Protein AF-A0A443S014-F1 (afdb_monomer_lite)

Secondary structure (DSSP, 8-state):
---TT----EEEEE---B-----------TTGGGG-----------S-SHHHHHHHHHHH-TT-----EEEEEPPPPSS-----TTTT-SS--HHHHHHHIIIIISS---TTT-HHHHHHHHHHHHHHHHHTT-EEEEEEEEEEEE-TTT--EEEEEEEEEEEEE--TTTTSTT-EEEEEEEE----SS---IIIIIIHHHHHHHHHHHHGGGTTT-SSEEEEEEES-GGGTSHHHHHHIIIIIIIIIIITT--EEEEEEEEES----B-STT-B---TTHHHH-HHHHHHHHHTTT-B-EEEEE--GGGHHHHHHHHHHHHHS---TTSEEEEE--S--TTGGG--GGG--TTTTTSTHHHHHH---------

Structure (mmCIF, N/CA/C/O backbone):
data_AF-A0A443S014-F1
#
_entry.id   AF-A0A443S014-F1
#
loop_
_atom_site.group_PDB
_atom_site.id
_atom_site.type_symbol
_atom_site.label_atom_id
_atom_site.label_alt_id
_atom_site.label_comp_id
_atom_site.label_asym_id
_atom_site.label_entity_id
_atom_site.label_seq_id
_atom_site.pdbx_PDB_ins_code
_atom_site.Cartn_x
_atom_site.Cartn_y
_atom_site.Cartn_z
_atom_site.occupancy
_atom_site.B_iso_or_equiv
_atom_site.auth_seq_id
_atom_site.auth_comp_id
_atom_site.auth_asym_id
_atom_site.auth_atom_id
_atom_site.pdbx_PDB_model_num
ATOM 1 N N . MET A 1 1 ? -8.196 -25.873 22.005 1.00 27.53 1 MET A N 1
ATOM 2 C CA . MET A 1 1 ? -8.990 -24.959 21.156 1.00 27.53 1 MET A CA 1
ATOM 3 C C . MET A 1 1 ? -8.560 -23.535 21.459 1.00 27.53 1 MET A C 1
ATOM 5 O O . MET A 1 1 ? -9.170 -22.908 22.307 1.00 27.53 1 MET A O 1
ATOM 9 N N . ASN A 1 2 ? -7.469 -23.072 20.854 1.00 25.28 2 ASN A N 1
ATOM 10 C CA . ASN A 1 2 ? -7.143 -21.650 20.703 1.00 25.28 2 ASN A CA 1
ATOM 11 C C . ASN A 1 2 ? -6.066 -21.538 19.611 1.00 25.28 2 ASN A C 1
ATOM 13 O O . ASN A 1 2 ? -4.965 -21.059 19.845 1.00 25.28 2 ASN A O 1
ATOM 17 N N . ASP A 1 3 ? -6.412 -22.007 18.409 1.00 24.69 3 ASP A N 1
ATOM 18 C CA . ASP A 1 3 ? -5.637 -21.842 17.169 1.00 24.69 3 ASP A CA 1
ATOM 19 C C . ASP A 1 3 ? -5.831 -20.428 16.591 1.00 24.69 3 ASP A C 1
ATOM 21 O O . ASP A 1 3 ? -6.097 -20.236 15.406 1.00 24.69 3 ASP A O 1
ATOM 25 N N . PHE A 1 4 ? -5.774 -19.406 17.445 1.00 31.45 4 PHE A N 1
ATOM 26 C CA . PHE A 1 4 ? -5.986 -18.025 17.035 1.00 31.45 4 PHE A CA 1
ATOM 27 C C . PHE A 1 4 ? -4.637 -17.349 16.861 1.00 31.45 4 PHE A C 1
ATOM 29 O O . PHE A 1 4 ? -4.119 -16.839 17.843 1.00 31.45 4 PHE A O 1
ATOM 36 N N . LEU A 1 5 ? -4.099 -17.375 15.631 1.00 32.25 5 LEU A N 1
ATOM 37 C CA . LEU A 1 5 ? -3.298 -16.305 14.986 1.00 32.25 5 LEU A CA 1
ATOM 38 C C . LEU A 1 5 ? -2.685 -16.724 13.626 1.00 32.25 5 LEU A C 1
ATOM 40 O O . LEU A 1 5 ? -1.679 -16.177 13.188 1.00 32.25 5 LEU A O 1
ATOM 44 N N . SER A 1 6 ? -3.333 -17.638 12.898 1.00 29.92 6 SER A N 1
ATOM 45 C CA . SER A 1 6 ? -3.170 -17.769 11.444 1.00 29.92 6 SER A CA 1
ATOM 46 C C . SER A 1 6 ? -4.424 -17.206 10.777 1.00 29.92 6 SER A C 1
ATOM 48 O O . SER A 1 6 ? -5.326 -17.955 10.407 1.00 29.92 6 SER A O 1
ATOM 50 N N . PHE A 1 7 ? -4.514 -15.882 10.660 1.00 29.50 7 PHE A N 1
ATOM 51 C CA . PHE A 1 7 ? -5.614 -15.236 9.945 1.00 29.50 7 PHE A CA 1
ATOM 52 C C . PHE A 1 7 ? -5.088 -14.318 8.850 1.00 29.50 7 PHE A C 1
ATOM 54 O O . PHE A 1 7 ? -4.345 -13.384 9.137 1.00 29.50 7 PHE A O 1
ATOM 61 N N . GLY A 1 8 ? -5.550 -14.576 7.624 1.00 26.30 8 GLY A N 1
ATOM 62 C CA . GLY A 1 8 ? -5.872 -13.537 6.649 1.00 26.30 8 GLY A CA 1
ATOM 63 C C . GLY A 1 8 ? -4.693 -12.999 5.856 1.00 26.30 8 GLY A C 1
ATOM 64 O O . GLY A 1 8 ? -3.884 -12.223 6.343 1.00 26.30 8 GLY A O 1
ATOM 65 N N . GLY A 1 9 ? -4.518 -13.463 4.632 1.00 26.31 9 GLY A N 1
ATOM 66 C CA . GLY A 1 9 ? -5.012 -12.804 3.427 1.00 26.31 9 GLY A CA 1
ATOM 67 C C . GLY A 1 9 ? -3.983 -11.779 2.925 1.00 26.31 9 GLY A C 1
ATOM 68 O O . GLY A 1 9 ? -3.831 -10.759 3.576 1.00 26.31 9 GLY A O 1
ATOM 69 N N . PHE A 1 10 ? -3.293 -11.978 1.800 1.00 33.38 10 PHE A N 1
ATOM 70 C CA . PHE A 1 10 ? -2.331 -11.021 1.278 1.00 33.38 10 PHE A CA 1
ATOM 71 C C . PHE A 1 10 ? -2.368 -10.963 -0.252 1.00 33.38 10 PHE A C 1
ATOM 73 O O . PHE A 1 10 ? -2.553 -11.983 -0.908 1.00 33.38 10 PHE A O 1
ATOM 80 N N . LEU A 1 11 ? -2.205 -9.764 -0.809 1.00 28.88 11 LEU A N 1
ATOM 81 C CA . LEU A 1 11 ? -1.945 -9.550 -2.230 1.00 28.88 11 LEU A CA 1
ATOM 82 C C . LEU A 1 11 ? -0.717 -8.660 -2.354 1.00 28.88 11 LEU A C 1
ATOM 84 O O . LEU A 1 11 ? -0.809 -7.478 -2.037 1.00 28.88 11 LEU A O 1
ATOM 88 N N . CYS A 1 12 ? 0.403 -9.219 -2.815 1.00 37.88 12 CYS A N 1
ATOM 89 C CA . CYS A 1 12 ? 1.475 -8.413 -3.402 1.00 37.88 12 CYS A CA 1
ATOM 90 C C . CYS A 1 12 ? 1.113 -8.240 -4.856 1.00 37.88 12 CYS A C 1
ATOM 92 O O . CYS A 1 12 ? 1.039 -9.255 -5.546 1.00 37.88 12 CYS A O 1
ATOM 94 N N . LEU A 1 13 ? 1.025 -7.005 -5.332 1.00 34.31 13 LEU A N 1
ATOM 95 C CA . LEU A 1 13 ? 1.671 -6.751 -6.611 1.00 34.31 13 LEU A CA 1
ATOM 96 C C . LEU A 1 13 ? 3.150 -6.577 -6.309 1.00 34.31 13 LEU A C 1
ATOM 98 O O . LEU A 1 13 ? 3.501 -5.647 -5.596 1.00 34.31 13 LEU A O 1
ATOM 102 N N . LEU A 1 14 ? 3.981 -7.488 -6.801 1.00 31.72 14 LEU A N 1
ATOM 103 C CA . LEU A 1 14 ? 5.423 -7.301 -6.864 1.00 31.72 14 LEU A CA 1
ATOM 104 C C . LEU A 1 14 ? 5.835 -7.621 -8.297 1.00 31.72 14 LEU A C 1
ATOM 106 O O . LEU A 1 14 ? 6.026 -8.790 -8.640 1.00 31.72 14 LEU A O 1
ATOM 110 N N . LEU A 1 15 ? 5.940 -6.599 -9.146 1.00 33.28 15 LEU A N 1
ATOM 111 C CA . LEU A 1 15 ? 6.552 -6.757 -10.460 1.00 33.28 15 LEU A CA 1
ATOM 112 C C . LEU A 1 15 ? 8.049 -6.463 -10.386 1.00 33.28 15 LEU A C 1
ATOM 114 O O . LEU A 1 15 ? 8.518 -5.334 -10.296 1.00 33.28 15 LEU A O 1
ATOM 118 N N . LEU A 1 16 ? 8.765 -7.580 -10.414 1.00 28.20 16 LEU A N 1
ATOM 119 C CA . LEU A 1 16 ? 10.011 -7.852 -11.124 1.00 28.20 16 LEU A CA 1
ATOM 120 C C . LEU A 1 16 ? 10.469 -6.717 -12.053 1.00 28.20 16 LEU A C 1
ATOM 122 O O . LEU A 1 16 ? 9.746 -6.306 -12.957 1.00 28.20 16 LEU A O 1
ATOM 126 N N . PHE A 1 17 ? 11.705 -6.261 -11.837 1.00 25.86 17 PHE A N 1
ATOM 127 C CA . PHE A 1 17 ? 12.358 -5.170 -12.558 1.00 25.86 17 PHE A CA 1
ATOM 128 C C . PHE A 1 17 ? 12.049 -5.156 -14.065 1.00 25.86 17 PHE A C 1
ATOM 130 O O . PHE A 1 17 ? 12.598 -5.950 -14.838 1.00 25.86 17 PHE A O 1
ATOM 137 N N . SER A 1 18 ? 11.256 -4.174 -14.498 1.00 25.73 18 SER A N 1
ATOM 138 C CA . SER A 1 18 ? 11.311 -3.683 -15.872 1.00 25.73 18 SER A CA 1
ATOM 139 C C . SER A 1 18 ? 12.568 -2.830 -16.002 1.00 25.73 18 SER A C 1
ATOM 141 O O . SER A 1 18 ? 12.671 -1.717 -15.480 1.00 25.73 18 SER A O 1
ATOM 143 N N . ASN A 1 19 ? 13.569 -3.379 -16.680 1.00 26.59 19 ASN A N 1
ATOM 144 C CA . ASN A 1 19 ? 14.722 -2.612 -17.108 1.00 26.59 19 ASN A CA 1
ATOM 145 C C . ASN A 1 19 ? 14.348 -1.994 -18.455 1.00 26.59 19 ASN A C 1
ATOM 147 O O . ASN A 1 19 ? 14.652 -2.561 -19.505 1.00 26.59 19 ASN A O 1
ATOM 151 N N . SER A 1 20 ? 13.634 -0.865 -18.434 1.00 27.30 20 SER A N 1
ATOM 152 C CA . SER A 1 20 ? 13.288 -0.166 -19.668 1.00 27.30 20 SER A CA 1
ATOM 153 C C . SER A 1 20 ? 14.571 0.343 -20.343 1.00 27.30 20 SER A C 1
ATOM 155 O O . SER A 1 20 ? 15.107 1.416 -20.078 1.00 27.30 20 SER A O 1
ATOM 157 N N . LYS A 1 21 ? 15.090 -0.461 -21.276 1.00 27.41 21 LYS A N 1
ATOM 158 C CA . LYS A 1 21 ? 16.019 -0.021 -22.325 1.00 27.41 21 LYS A CA 1
ATOM 159 C C . LYS A 1 21 ? 15.275 0.696 -23.457 1.00 27.41 21 LYS A C 1
ATOM 161 O O . LYS A 1 21 ? 15.776 0.770 -24.578 1.00 27.41 21 LYS A O 1
ATOM 166 N N . THR A 1 22 ? 14.103 1.265 -23.191 1.00 28.50 22 THR A N 1
ATOM 167 C CA . THR A 1 22 ? 13.508 2.246 -24.088 1.00 28.50 22 THR A CA 1
ATOM 168 C C . THR A 1 22 ? 14.289 3.540 -23.930 1.00 28.50 22 THR A C 1
ATOM 170 O O . THR A 1 22 ? 14.205 4.217 -22.905 1.00 28.50 22 THR A O 1
ATOM 173 N N . LYS A 1 23 ? 15.062 3.890 -24.964 1.00 26.44 23 LYS A N 1
ATOM 174 C CA . LYS A 1 23 ? 15.396 5.290 -25.217 1.00 26.44 23 LYS A CA 1
ATOM 175 C C . LYS A 1 23 ? 14.083 6.064 -25.147 1.00 26.44 23 LYS A C 1
ATOM 177 O O . LYS A 1 23 ? 13.224 5.885 -26.004 1.00 26.44 23 LYS A O 1
ATOM 182 N N . VAL A 1 24 ? 13.921 6.871 -24.104 1.00 27.36 24 VAL A N 1
ATOM 183 C CA . VAL A 1 24 ? 12.989 7.992 -24.145 1.00 27.36 24 VAL A CA 1
ATOM 184 C C . VAL A 1 24 ? 13.434 8.791 -25.362 1.00 27.36 24 VAL A C 1
ATOM 186 O O . VAL A 1 24 ? 14.596 9.196 -25.413 1.00 27.36 24 VAL A O 1
ATOM 189 N N . ASP A 1 25 ? 12.572 8.904 -26.374 1.00 28.44 25 ASP A N 1
ATOM 190 C CA . ASP A 1 25 ? 12.804 9.808 -27.498 1.00 28.44 25 ASP A CA 1
ATOM 191 C C . ASP A 1 25 ? 13.293 11.146 -26.938 1.00 28.44 25 ASP A C 1
ATOM 193 O O . ASP A 1 25 ? 12.770 11.613 -25.923 1.00 28.44 25 ASP A O 1
ATOM 197 N N . ASP A 1 26 ? 14.297 11.745 -27.580 1.00 31.56 26 ASP A N 1
ATOM 198 C CA . ASP A 1 26 ? 14.968 12.989 -27.176 1.00 31.56 26 ASP A CA 1
ATOM 199 C C . ASP A 1 26 ? 14.041 14.230 -27.293 1.00 31.56 26 ASP A C 1
ATOM 201 O O . ASP A 1 26 ? 14.431 15.309 -27.746 1.00 31.56 26 ASP A O 1
ATOM 205 N N . GLY A 1 27 ? 12.781 14.099 -26.878 1.00 31.06 27 GLY A N 1
ATOM 206 C CA . GLY A 1 27 ? 11.856 15.177 -26.599 1.00 31.06 27 GLY A CA 1
ATOM 207 C C . GLY A 1 27 ? 12.376 15.974 -25.414 1.00 31.06 27 GLY A C 1
ATOM 208 O O . GLY A 1 27 ? 12.171 15.612 -24.260 1.00 31.06 27 GLY A O 1
ATOM 209 N N . VAL A 1 28 ? 13.088 17.049 -25.743 1.00 30.38 28 VAL A N 1
ATOM 210 C CA . VAL A 1 28 ? 13.630 18.097 -24.872 1.00 30.38 28 VAL A CA 1
ATOM 211 C C . VAL A 1 28 ? 12.857 18.221 -23.552 1.00 30.38 28 VAL A C 1
ATOM 213 O O . VAL A 1 28 ? 11.847 18.913 -23.461 1.00 30.38 28 VAL A O 1
ATOM 216 N N . CYS A 1 29 ? 13.374 17.566 -22.511 1.00 31.58 29 CYS A N 1
ATOM 217 C CA . CYS A 1 29 ? 13.054 17.835 -21.115 1.00 31.58 29 CYS A CA 1
ATOM 218 C C . CYS A 1 29 ? 13.712 19.177 -20.743 1.00 31.58 29 CYS A C 1
ATOM 220 O O . CYS A 1 29 ? 14.936 19.218 -20.576 1.00 31.58 29 CYS A O 1
ATOM 222 N N . PRO A 1 30 ? 12.961 20.281 -20.569 1.00 30.59 30 PRO A N 1
ATOM 223 C CA . PRO A 1 30 ? 13.548 21.611 -20.369 1.00 30.59 30 PRO A CA 1
ATOM 224 C C . PRO A 1 30 ? 14.296 21.762 -19.031 1.00 30.59 30 PRO A C 1
ATOM 226 O O . PRO A 1 30 ? 14.956 22.769 -18.797 1.00 30.59 30 PRO A O 1
ATOM 229 N N . SER A 1 31 ? 14.195 20.772 -18.136 1.00 36.59 31 SER A N 1
ATOM 230 C CA . SER A 1 31 ? 14.847 20.745 -16.821 1.00 36.59 31 SER A CA 1
ATOM 231 C C . SER A 1 31 ? 16.017 19.761 -16.711 1.00 36.59 31 SER A C 1
ATOM 233 O O . SER A 1 31 ? 16.630 19.673 -15.649 1.00 36.59 31 SER A O 1
ATOM 235 N N . CYS A 1 32 ? 16.338 19.014 -17.770 1.00 33.53 32 CYS A N 1
ATOM 236 C CA . CYS A 1 32 ? 17.358 17.963 -17.720 1.00 33.53 32 CYS A CA 1
ATOM 237 C C . CYS A 1 32 ? 18.792 18.477 -17.989 1.00 33.53 32 CYS A C 1
ATOM 239 O O . CYS A 1 32 ? 19.761 17.779 -17.689 1.00 33.53 32 CYS A O 1
ATOM 241 N N . ASP A 1 33 ? 18.963 19.724 -18.445 1.00 29.56 33 ASP A N 1
ATOM 242 C CA . ASP A 1 33 ? 20.286 20.326 -18.697 1.00 29.56 33 ASP A CA 1
ATOM 243 C C . ASP A 1 33 ? 21.122 20.595 -17.427 1.00 29.56 33 ASP A C 1
ATOM 245 O O . ASP A 1 33 ? 22.323 20.852 -17.517 1.00 29.56 33 ASP A O 1
ATOM 249 N N . ILE A 1 34 ? 20.535 20.470 -16.231 1.00 35.50 34 ILE A N 1
ATOM 250 C CA . ILE A 1 34 ? 21.244 20.651 -14.951 1.00 35.50 34 ILE A CA 1
ATOM 251 C C . ILE A 1 34 ? 22.005 19.375 -14.519 1.00 35.50 34 ILE A C 1
ATOM 253 O O . ILE A 1 34 ? 22.835 19.427 -13.613 1.00 35.50 34 ILE A O 1
ATOM 257 N N . LEU A 1 35 ? 21.807 18.232 -15.191 1.00 30.73 35 LEU A N 1
ATOM 258 C CA . LEU A 1 35 ? 22.394 16.939 -14.798 1.00 30.73 35 LEU A CA 1
ATOM 259 C C . LEU A 1 35 ? 23.519 16.426 -15.714 1.00 30.73 35 LEU A C 1
ATOM 261 O O . LEU A 1 35 ? 23.837 15.238 -15.693 1.00 30.73 35 LEU A O 1
ATOM 265 N N . LYS A 1 36 ? 24.209 17.303 -16.456 1.00 28.86 36 LYS A N 1
ATOM 266 C CA . LYS A 1 36 ? 25.486 16.949 -17.109 1.00 28.86 36 LYS A CA 1
ATOM 267 C C . LYS A 1 36 ? 26.620 16.850 -16.076 1.00 28.86 36 LYS A C 1
ATOM 269 O O . LYS A 1 36 ? 27.557 17.646 -16.071 1.00 28.86 36 LYS A O 1
ATOM 274 N N . LEU A 1 37 ? 26.541 15.860 -15.188 1.00 31.89 37 LEU A N 1
ATOM 275 C CA . LEU A 1 37 ? 27.691 15.395 -14.417 1.00 31.89 37 LEU A CA 1
ATOM 276 C C . LEU A 1 37 ? 28.622 14.628 -15.363 1.00 31.89 37 LEU A C 1
ATOM 278 O O . LEU A 1 37 ? 28.204 13.726 -16.088 1.00 31.89 37 LEU A O 1
ATOM 282 N N . LYS A 1 38 ? 29.886 15.060 -15.391 1.00 27.67 38 LYS A N 1
ATOM 283 C CA . LYS A 1 38 ? 30.973 14.482 -16.186 1.00 27.67 38 LYS A CA 1
ATOM 284 C C . LYS A 1 38 ? 31.002 12.959 -16.022 1.00 27.67 38 LYS A C 1
ATOM 286 O O . LYS A 1 38 ? 31.138 12.469 -14.907 1.00 27.67 38 LYS A O 1
ATOM 291 N N . LYS A 1 39 ? 30.949 12.232 -17.143 1.00 31.08 39 LYS A N 1
ATOM 292 C CA . LYS A 1 39 ? 31.391 10.835 -17.216 1.00 31.08 39 LYS A CA 1
ATOM 293 C C . LYS A 1 39 ? 32.866 10.781 -16.814 1.00 31.08 39 LYS A C 1
ATOM 295 O O . LYS A 1 39 ? 33.725 11.155 -17.607 1.00 31.08 39 LYS A O 1
ATOM 300 N N . THR A 1 40 ? 33.148 10.324 -15.604 1.00 27.38 40 THR A N 1
ATOM 301 C CA . THR A 1 40 ? 34.430 9.706 -15.267 1.00 27.38 40 THR A CA 1
ATOM 302 C C . THR A 1 40 ? 34.194 8.206 -15.244 1.00 27.38 40 THR A C 1
ATOM 304 O O . THR A 1 40 ? 33.405 7.702 -14.451 1.00 27.38 40 THR A O 1
ATOM 307 N N . THR A 1 41 ? 34.806 7.526 -16.205 1.00 34.50 41 THR A N 1
ATOM 308 C CA . THR A 1 41 ? 34.922 6.074 -16.288 1.00 34.50 41 THR A CA 1
ATOM 309 C C . THR A 1 41 ? 35.893 5.609 -15.210 1.00 34.50 41 THR A C 1
ATOM 311 O O . THR A 1 41 ? 37.096 5.617 -15.445 1.00 34.50 41 THR A O 1
ATOM 314 N N . GLU A 1 42 ? 35.378 5.246 -14.044 1.00 30.03 42 GLU A N 1
ATOM 315 C CA . GLU A 1 42 ? 36.071 4.401 -13.071 1.00 30.03 42 GLU A CA 1
ATOM 316 C C . GLU A 1 42 ? 35.054 3.387 -12.545 1.00 30.03 42 GLU A C 1
ATOM 318 O O . GLU A 1 42 ? 33.876 3.707 -12.369 1.00 30.03 42 GLU A O 1
ATOM 323 N N . ASP A 1 43 ? 35.517 2.149 -12.425 1.00 34.25 43 ASP A N 1
ATOM 324 C CA . ASP A 1 43 ? 34.757 0.921 -12.230 1.00 34.25 43 ASP A CA 1
ATOM 325 C C . ASP A 1 43 ? 33.653 1.043 -11.170 1.00 34.25 43 ASP A C 1
ATOM 327 O O . ASP A 1 43 ? 33.907 1.148 -9.971 1.00 34.25 43 ASP A O 1
ATOM 331 N N . THR A 1 44 ? 32.393 1.011 -11.610 1.00 30.52 44 THR A N 1
ATOM 332 C CA . THR A 1 44 ? 31.253 0.893 -10.701 1.00 30.52 44 THR A CA 1
ATOM 333 C C . THR A 1 44 ? 31.089 -0.571 -10.321 1.00 30.52 44 THR A C 1
ATOM 335 O O . THR A 1 44 ? 30.508 -1.351 -11.081 1.00 30.52 44 THR A O 1
ATOM 338 N N . GLU A 1 45 ? 31.586 -0.941 -9.142 1.00 25.67 45 GLU A N 1
ATOM 339 C CA . GLU A 1 45 ? 31.081 -2.117 -8.436 1.00 25.67 45 GLU A CA 1
ATOM 340 C C . GLU A 1 45 ? 29.545 -2.032 -8.308 1.00 25.67 45 GLU A C 1
ATOM 342 O O . GLU A 1 45 ? 28.992 -0.928 -8.204 1.00 25.67 45 GLU A O 1
ATOM 347 N N . PRO A 1 46 ? 28.821 -3.166 -8.329 1.00 28.72 46 PRO A N 1
ATOM 348 C CA . PRO A 1 46 ? 27.370 -3.154 -8.225 1.00 28.72 46 PRO A CA 1
ATOM 349 C C . PRO A 1 46 ? 26.950 -2.567 -6.873 1.00 28.72 46 PRO A C 1
ATOM 351 O O . PRO A 1 46 ? 27.423 -3.002 -5.823 1.00 28.72 46 PRO A O 1
ATOM 354 N N . ILE A 1 47 ? 26.021 -1.609 -6.886 1.00 33.84 47 ILE A N 1
ATOM 355 C CA . ILE A 1 47 ? 25.348 -1.079 -5.689 1.00 33.84 47 ILE A CA 1
ATOM 356 C C . ILE A 1 47 ? 24.382 -2.163 -5.158 1.00 33.84 47 ILE A C 1
ATOM 358 O O . ILE A 1 47 ? 23.169 -2.022 -5.252 1.00 33.84 47 ILE A O 1
ATOM 362 N N . GLU A 1 48 ? 24.903 -3.291 -4.666 1.00 37.09 48 GLU A N 1
ATOM 363 C CA . GLU A 1 48 ? 24.100 -4.439 -4.195 1.00 37.09 48 GLU A CA 1
ATOM 364 C C . GLU A 1 48 ? 24.297 -4.796 -2.708 1.00 37.09 48 GLU A C 1
ATOM 366 O O . GLU A 1 48 ? 23.619 -5.691 -2.205 1.00 37.09 48 GLU A O 1
ATOM 371 N N . SER A 1 49 ? 25.160 -4.109 -1.951 1.00 41.91 49 SER A N 1
ATOM 372 C CA . SER A 1 49 ? 25.498 -4.546 -0.581 1.00 41.91 49 SER A CA 1
ATOM 373 C C . SER A 1 49 ? 24.885 -3.725 0.559 1.00 41.91 49 SER A C 1
ATOM 375 O O . SER A 1 49 ? 24.748 -4.243 1.663 1.00 41.91 49 SER A O 1
ATOM 377 N N . VAL A 1 50 ? 24.484 -2.471 0.329 1.00 45.41 50 VAL A N 1
ATOM 378 C CA . VAL A 1 50 ? 24.165 -1.538 1.429 1.00 45.41 50 VAL A CA 1
ATOM 379 C C . VAL A 1 50 ? 22.698 -1.602 1.875 1.00 45.41 50 VAL A C 1
ATOM 381 O O . VAL A 1 50 ? 22.424 -1.528 3.074 1.00 45.41 50 VAL A O 1
ATOM 384 N N . ASP A 1 51 ? 21.760 -1.768 0.940 1.00 56.16 51 ASP A N 1
ATOM 385 C CA . ASP A 1 51 ? 20.319 -1.747 1.246 1.00 56.16 51 ASP A CA 1
ATOM 386 C C . ASP A 1 51 ? 19.832 -3.086 1.817 1.00 56.16 51 ASP A C 1
ATOM 388 O O . ASP A 1 51 ? 19.031 -3.115 2.751 1.00 56.16 51 ASP A O 1
ATOM 392 N N . ASN A 1 52 ? 20.392 -4.201 1.332 1.00 58.22 52 ASN A N 1
ATOM 393 C CA . ASN A 1 52 ? 20.078 -5.539 1.836 1.00 58.22 52 ASN A CA 1
ATOM 394 C C . ASN A 1 52 ? 20.490 -5.711 3.304 1.00 58.22 52 ASN A C 1
ATOM 396 O O . ASN A 1 52 ? 19.772 -6.351 4.065 1.00 58.22 52 ASN A O 1
ATOM 400 N N . GLU A 1 53 ? 21.617 -5.129 3.722 1.00 61.12 53 GLU A N 1
ATOM 401 C CA . GLU A 1 53 ? 22.086 -5.210 5.110 1.00 61.12 53 GLU A CA 1
ATOM 402 C C . GLU A 1 53 ? 21.149 -4.456 6.069 1.00 61.12 53 GLU A C 1
ATOM 404 O O . GLU A 1 53 ? 20.763 -4.998 7.101 1.00 61.12 53 GLU A O 1
ATOM 409 N N . VAL A 1 54 ? 20.692 -3.252 5.697 1.00 66.31 54 VAL A N 1
ATOM 410 C CA . VAL A 1 54 ? 19.713 -2.486 6.495 1.00 66.31 54 VAL A CA 1
ATOM 411 C C . VAL A 1 54 ? 18.373 -3.211 6.564 1.00 66.31 54 VAL A C 1
ATOM 413 O O . VAL A 1 54 ? 17.765 -3.273 7.633 1.00 66.31 54 VAL A O 1
ATOM 416 N N . LEU A 1 55 ? 17.927 -3.786 5.444 1.00 65.62 55 LEU A N 1
ATOM 417 C CA . LEU A 1 55 ? 16.720 -4.601 5.392 1.00 65.62 55 LEU A CA 1
ATOM 418 C C . LEU A 1 55 ? 16.828 -5.811 6.334 1.00 65.62 55 LEU A C 1
ATOM 420 O O . LEU A 1 55 ? 15.922 -6.024 7.141 1.00 65.62 55 LEU A O 1
ATOM 424 N N . MET A 1 56 ? 17.943 -6.558 6.286 1.00 67.88 56 MET A N 1
ATOM 425 C CA . MET A 1 56 ? 18.199 -7.670 7.212 1.00 67.88 56 MET A CA 1
ATOM 426 C C . MET A 1 56 ? 18.136 -7.190 8.661 1.00 67.88 56 MET A C 1
ATOM 428 O O . MET A 1 56 ? 17.426 -7.773 9.479 1.00 67.88 56 MET A O 1
ATOM 432 N N . ASP A 1 57 ? 18.878 -6.134 8.990 1.00 68.81 57 ASP A N 1
ATOM 433 C CA . ASP A 1 57 ? 18.986 -5.640 10.357 1.00 68.81 57 ASP A CA 1
ATOM 434 C C . ASP A 1 57 ? 17.624 -5.191 10.891 1.00 68.81 57 ASP A C 1
ATOM 436 O O . ASP A 1 57 ? 17.252 -5.528 12.016 1.00 68.81 57 ASP A O 1
ATOM 440 N N . ASN A 1 58 ? 16.826 -4.491 10.087 1.00 67.94 58 ASN A N 1
ATOM 441 C CA . ASN A 1 58 ? 15.486 -4.055 10.476 1.00 67.94 58 ASN A CA 1
ATOM 442 C C . ASN A 1 58 ? 14.502 -5.221 10.616 1.00 67.94 58 ASN A C 1
ATOM 444 O O . ASN A 1 58 ? 13.743 -5.278 11.588 1.00 67.94 58 ASN A O 1
ATOM 448 N N . PHE A 1 59 ? 14.533 -6.173 9.683 1.00 69.25 59 PHE A N 1
ATOM 449 C CA . PHE A 1 59 ? 13.641 -7.325 9.713 1.00 69.25 59 PHE A CA 1
ATOM 450 C C . PHE A 1 59 ? 13.929 -8.225 10.924 1.00 69.25 59 PHE A C 1
ATOM 452 O O . PHE A 1 59 ? 13.015 -8.557 11.687 1.00 69.25 59 PHE A O 1
ATOM 459 N N . PHE A 1 60 ? 15.206 -8.550 11.160 1.00 68.38 60 PHE A N 1
ATOM 460 C CA . PHE A 1 60 ? 15.646 -9.419 12.253 1.00 68.38 60 PHE A CA 1
ATOM 461 C C . PHE A 1 60 ? 15.765 -8.709 13.615 1.00 68.38 60 PHE A C 1
ATOM 463 O O . PHE A 1 60 ? 15.770 -9.387 14.647 1.00 68.38 60 PHE A O 1
ATOM 470 N N . SER A 1 61 ? 15.795 -7.370 13.681 1.00 63.97 61 SER A N 1
ATOM 471 C CA . SER A 1 61 ? 15.767 -6.622 14.953 1.00 63.97 61 SER A CA 1
ATOM 472 C C . SER A 1 61 ? 14.359 -6.583 15.562 1.00 63.97 61 SER A C 1
ATOM 474 O O . SER A 1 61 ? 13.649 -5.577 15.586 1.00 63.97 61 SER A O 1
ATOM 476 N N . LYS A 1 62 ? 13.950 -7.717 16.135 1.00 57.00 62 LYS A N 1
ATOM 477 C CA . LYS A 1 62 ? 12.634 -7.923 16.773 1.00 57.00 62 LYS A CA 1
ATOM 478 C C . LYS A 1 62 ? 12.335 -6.995 17.955 1.00 57.00 62 LYS A C 1
ATOM 480 O O . LYS A 1 62 ? 11.201 -6.926 18.413 1.00 57.00 62 LYS A O 1
ATOM 485 N N . THR A 1 63 ? 13.341 -6.287 18.460 1.00 54.62 63 THR A N 1
ATOM 486 C CA . THR A 1 63 ? 13.247 -5.392 19.620 1.00 54.62 63 THR A CA 1
ATOM 487 C C . THR A 1 63 ? 13.228 -3.910 19.248 1.00 54.62 63 THR A C 1
ATOM 489 O O . THR A 1 63 ? 13.118 -3.070 20.147 1.00 54.62 63 THR A O 1
ATOM 492 N N . LYS A 1 64 ? 13.328 -3.564 17.954 1.00 65.62 64 LYS A N 1
ATOM 493 C CA . LYS A 1 64 ? 13.349 -2.168 17.509 1.00 65.62 64 LYS A CA 1
ATOM 494 C C . LYS A 1 64 ? 12.017 -1.493 17.844 1.00 65.62 64 LYS A C 1
ATOM 496 O O . LYS A 1 64 ? 10.969 -1.855 17.313 1.00 65.62 64 LYS A O 1
ATOM 501 N N . LYS A 1 65 ? 12.073 -0.516 18.752 1.00 72.75 65 LYS A N 1
ATOM 502 C CA . LYS A 1 65 ? 10.951 0.365 19.093 1.00 72.75 65 LYS A CA 1
ATOM 503 C C . LYS A 1 65 ? 11.045 1.625 18.242 1.00 72.75 65 LYS A C 1
ATOM 505 O O . LYS A 1 65 ? 12.068 2.301 18.248 1.00 72.75 65 LYS A O 1
ATOM 510 N N . TYR A 1 66 ? 9.959 1.951 17.564 1.00 73.88 66 TYR A N 1
ATOM 511 C CA . TYR A 1 66 ? 9.796 3.122 16.711 1.00 73.88 66 TYR A CA 1
ATOM 512 C C . TYR A 1 66 ? 9.209 4.321 17.466 1.00 73.88 66 TYR A C 1
ATOM 514 O O . TYR A 1 66 ? 9.115 5.409 16.905 1.00 73.88 66 TYR A O 1
ATOM 522 N N . SER A 1 67 ? 8.794 4.157 18.732 1.00 79.19 67 SER A N 1
ATOM 523 C CA . SER A 1 67 ? 8.178 5.224 19.539 1.00 79.19 67 SER A CA 1
ATOM 524 C C . SER A 1 67 ? 7.051 5.946 18.776 1.00 79.19 67 SER A C 1
ATOM 526 O O . SER A 1 67 ? 7.083 7.164 18.571 1.00 79.19 67 SER A O 1
ATOM 528 N N . SER A 1 68 ? 6.036 5.203 18.334 1.00 85.19 68 SER A N 1
ATOM 529 C CA . SER A 1 68 ? 4.974 5.754 17.494 1.00 85.19 68 SER A CA 1
ATOM 530 C C . SER A 1 68 ? 3.797 6.367 18.263 1.00 85.19 68 SER A C 1
ATOM 532 O O . SER A 1 68 ? 3.387 5.933 19.346 1.00 85.19 68 SER A O 1
ATOM 534 N N . LYS A 1 69 ? 3.190 7.395 17.662 1.00 93.25 69 LYS A N 1
ATOM 535 C CA . LYS A 1 69 ? 1.961 8.048 18.137 1.00 93.25 69 LYS A CA 1
ATOM 536 C C . LYS A 1 69 ? 0.997 8.248 16.980 1.00 93.25 69 LYS A C 1
ATOM 538 O O . LYS A 1 69 ? 1.405 8.616 15.883 1.00 93.25 69 LYS A O 1
ATOM 543 N N . VAL A 1 70 ? -0.293 8.055 17.247 1.00 93.31 70 VAL A N 1
ATOM 544 C CA . VAL A 1 70 ? -1.345 8.228 16.239 1.00 93.31 70 VAL A CA 1
ATOM 545 C C . VAL A 1 70 ? -2.187 9.453 16.535 1.00 93.31 70 VAL A C 1
ATOM 547 O O . VAL A 1 70 ? -2.674 9.640 17.651 1.00 93.31 70 VAL A O 1
ATOM 550 N N . PHE A 1 71 ? -2.357 10.280 15.510 1.00 95.31 71 PHE A N 1
ATOM 551 C CA . PHE A 1 71 ? -3.086 11.535 15.555 1.00 95.31 71 PHE A CA 1
ATOM 552 C C . PHE A 1 71 ? -4.312 11.431 14.658 1.00 95.31 71 PHE A C 1
ATOM 554 O O . PHE A 1 71 ? -4.197 11.161 13.466 1.00 95.31 71 PHE A O 1
ATOM 561 N N . LYS A 1 72 ? -5.492 11.677 15.228 1.00 94.75 72 LYS A N 1
ATOM 562 C CA . LYS A 1 72 ? -6.739 11.765 14.463 1.00 94.75 72 LYS A CA 1
ATOM 563 C C . LYS A 1 72 ? -6.834 13.146 13.829 1.00 94.75 72 LYS A C 1
ATOM 565 O O . LYS A 1 72 ? -6.775 14.153 14.539 1.00 94.75 72 LYS A O 1
ATOM 570 N N . ILE A 1 73 ? -7.014 13.200 12.516 1.00 92.00 73 ILE A N 1
ATOM 571 C CA . ILE A 1 73 ? -7.219 14.457 11.804 1.00 92.00 73 ILE A CA 1
ATOM 572 C C . ILE A 1 73 ? -8.703 14.806 11.885 1.00 92.00 73 ILE A C 1
ATOM 574 O O . ILE A 1 73 ? -9.566 14.043 11.450 1.00 92.00 73 ILE A O 1
ATOM 578 N N . ARG A 1 74 ? -9.015 15.965 12.473 1.00 85.44 74 ARG A N 1
ATOM 579 C CA . ARG A 1 74 ? -10.400 16.442 12.549 1.00 85.44 74 ARG A CA 1
ATOM 580 C C . ARG A 1 74 ? -10.928 16.703 11.134 1.00 85.44 74 ARG A C 1
ATOM 582 O O . ARG A 1 74 ? -10.195 17.300 10.339 1.00 85.44 74 ARG A O 1
ATOM 589 N N . PRO A 1 75 ? -12.176 16.317 10.820 1.00 76.31 75 PRO A N 1
ATOM 590 C CA . PRO A 1 75 ? -12.805 16.703 9.564 1.00 76.31 75 PRO A CA 1
ATOM 591 C C . PRO A 1 75 ? -12.749 18.226 9.409 1.00 76.31 75 PRO A C 1
ATOM 593 O O . PRO A 1 75 ? -13.107 18.956 10.338 1.00 76.31 75 PRO A O 1
ATOM 596 N N . LYS A 1 76 ? -12.289 18.724 8.259 1.00 66.62 76 LYS A N 1
ATOM 597 C CA . LYS A 1 76 ? -12.410 20.154 7.954 1.00 66.62 76 LYS A CA 1
ATOM 598 C C . LYS A 1 76 ? -13.898 20.481 7.782 1.00 66.62 76 LYS A C 1
ATOM 600 O O . LYS A 1 76 ? -14.547 19.951 6.887 1.00 66.62 76 LYS A O 1
ATOM 605 N N . GLN A 1 77 ? -14.438 21.353 8.631 1.00 48.38 77 GLN A N 1
ATOM 606 C CA . GLN A 1 77 ? -15.759 21.947 8.416 1.00 48.38 77 GLN A CA 1
ATOM 607 C C . GLN A 1 77 ? -15.644 23.018 7.318 1.00 48.38 77 GLN A C 1
ATOM 609 O O . GLN A 1 77 ? -14.861 23.955 7.455 1.00 48.38 77 GLN A O 1
ATOM 614 N N . GLY A 1 78 ? -16.399 22.869 6.225 1.00 50.41 78 GLY A N 1
ATOM 615 C CA . GLY A 1 78 ? -16.454 23.832 5.116 1.00 50.41 78 GLY A CA 1
ATOM 616 C C . GLY A 1 78 ? -16.275 23.202 3.730 1.00 50.41 78 GLY A C 1
ATOM 617 O O . GLY A 1 78 ? -15.579 22.202 3.565 1.00 50.41 78 GLY A O 1
ATOM 618 N N . LYS A 1 79 ? -16.919 23.788 2.708 1.00 42.78 79 LYS A N 1
ATOM 619 C CA . LYS A 1 79 ? -16.776 23.386 1.298 1.00 42.78 79 LYS A CA 1
ATOM 620 C C . LYS A 1 79 ? -15.408 23.822 0.766 1.00 42.78 79 LYS A C 1
ATOM 622 O O . LYS A 1 79 ? -15.271 24.883 0.177 1.00 42.78 79 LYS A O 1
ATOM 627 N N . SER A 1 80 ? -14.403 22.987 0.962 1.00 44.44 80 SER A N 1
ATOM 628 C CA . SER A 1 80 ? -13.154 23.025 0.195 1.00 44.44 80 SER A CA 1
ATOM 629 C C . SER A 1 80 ? -12.847 21.605 -0.268 1.00 44.44 80 SER A C 1
ATOM 631 O O . SER A 1 80 ? -11.763 21.071 -0.049 1.00 44.44 80 SER A O 1
ATOM 633 N N . TRP A 1 81 ? -13.847 20.964 -0.863 1.00 44.56 81 TRP A N 1
ATOM 634 C CA . TRP A 1 81 ? -13.618 19.772 -1.658 1.00 44.56 81 TRP A CA 1
ATOM 635 C C . TRP A 1 81 ? -13.107 20.323 -2.981 1.00 44.56 81 TRP A C 1
ATOM 637 O O . TRP A 1 81 ? -13.866 20.991 -3.687 1.00 44.56 81 TRP A O 1
ATOM 647 N N . ASN A 1 82 ? -11.838 20.098 -3.316 1.00 45.25 82 ASN A N 1
ATOM 648 C CA . ASN A 1 82 ? -11.484 20.083 -4.729 1.00 45.25 82 ASN A CA 1
ATOM 649 C C . ASN A 1 82 ? -12.263 18.897 -5.305 1.00 45.25 82 ASN A C 1
ATOM 651 O O . ASN A 1 82 ? -11.808 17.758 -5.256 1.00 45.25 82 ASN A O 1
ATOM 655 N N . VAL A 1 83 ? -13.514 19.137 -5.702 1.00 50.31 83 VAL A N 1
ATOM 656 C CA . VAL A 1 83 ? -14.325 18.144 -6.392 1.00 50.31 83 VAL A CA 1
ATOM 657 C C . VAL A 1 83 ? -13.729 18.065 -7.780 1.00 50.31 83 VAL A C 1
ATOM 659 O O . VAL A 1 83 ? -14.005 18.903 -8.635 1.00 50.31 83 VAL A O 1
ATOM 662 N N . TYR A 1 84 ? -12.845 17.097 -7.973 1.00 52.28 84 TYR A N 1
ATOM 663 C CA . TYR A 1 84 ? -12.325 16.800 -9.291 1.00 52.28 84 TYR A CA 1
ATOM 664 C C . TYR A 1 84 ? -13.476 16.267 -10.159 1.00 52.28 84 TYR A C 1
ATOM 666 O O . TYR A 1 84 ? -14.303 15.483 -9.667 1.00 52.28 84 TYR A O 1
ATOM 674 N N . PRO A 1 85 ? -13.569 16.682 -11.434 1.00 53.94 85 PRO A N 1
ATOM 675 C CA . PRO A 1 85 ? -14.431 16.007 -12.397 1.00 53.94 85 PRO A CA 1
ATOM 676 C C . PRO A 1 85 ? -14.204 14.488 -12.323 1.00 53.94 85 PRO A C 1
ATOM 678 O O . PRO A 1 85 ? -13.066 14.043 -12.233 1.00 53.94 85 PRO A O 1
ATOM 681 N N . GLY A 1 86 ? -15.284 13.703 -12.279 1.00 58.06 86 GLY A N 1
ATOM 682 C CA . GLY A 1 86 ? -15.204 12.239 -12.174 1.00 58.06 86 GLY A CA 1
ATOM 683 C C . GLY A 1 86 ? -15.154 11.663 -10.751 1.00 58.06 86 GLY A C 1
ATOM 684 O O . GLY A 1 86 ? -15.270 10.455 -10.603 1.00 58.06 86 GLY A O 1
ATOM 685 N N . MET A 1 87 ? -15.087 12.467 -9.678 1.00 62.72 87 MET A N 1
ATOM 686 C CA . MET A 1 87 ? -15.033 11.933 -8.297 1.00 62.72 87 MET A CA 1
ATOM 687 C C . MET A 1 87 ? -16.196 10.973 -7.958 1.00 62.72 87 MET A C 1
ATOM 689 O O . MET A 1 87 ? -16.002 10.015 -7.213 1.00 62.72 87 MET A O 1
ATOM 693 N N . LYS A 1 88 ? -17.384 11.199 -8.541 1.00 68.62 88 LYS A N 1
ATOM 694 C CA . LYS A 1 88 ? -18.584 10.349 -8.392 1.00 68.62 88 LYS A CA 1
ATOM 695 C C . LYS A 1 88 ? -18.653 9.165 -9.371 1.00 68.62 88 LYS A C 1
ATOM 697 O O . LYS A 1 88 ? -19.654 8.459 -9.382 1.00 68.62 88 LYS A O 1
ATOM 702 N N . ASN A 1 89 ? -17.651 8.982 -10.230 1.00 74.56 89 ASN A N 1
ATOM 703 C CA . ASN A 1 89 ? -17.596 7.870 -11.172 1.00 74.56 89 ASN A CA 1
ATOM 704 C C . ASN A 1 89 ? -17.379 6.564 -10.397 1.00 74.56 89 ASN A C 1
ATOM 706 O O . ASN A 1 89 ? -16.466 6.488 -9.575 1.00 74.56 89 ASN A O 1
ATOM 710 N N . ASN A 1 90 ? -18.204 5.548 -10.635 1.00 78.69 90 ASN A N 1
ATOM 711 C CA . ASN A 1 90 ? -18.108 4.241 -9.978 1.00 78.69 90 ASN A CA 1
ATOM 712 C C . ASN A 1 90 ? -17.146 3.272 -10.686 1.00 78.69 90 ASN A C 1
ATOM 714 O O . ASN A 1 90 ? -17.045 2.115 -10.284 1.00 78.69 90 ASN A O 1
ATOM 718 N N . LYS A 1 91 ? -16.448 3.741 -11.724 1.00 86.50 91 LYS A N 1
ATOM 719 C CA . LYS A 1 91 ? -15.361 3.039 -12.407 1.00 86.50 91 LYS A CA 1
ATOM 720 C C . LYS A 1 91 ? -14.037 3.764 -12.199 1.00 86.50 91 LYS A C 1
ATOM 722 O O . LYS A 1 91 ? -14.029 4.971 -11.926 1.00 86.50 91 LYS A O 1
ATOM 727 N N . ALA A 1 92 ? -12.944 3.012 -12.333 1.00 86.88 92 ALA A N 1
ATOM 728 C CA . ALA A 1 92 ? -11.603 3.575 -12.375 1.00 86.88 92 ALA A CA 1
ATOM 729 C C . ALA A 1 92 ? -11.514 4.629 -13.489 1.00 86.88 92 ALA A C 1
ATOM 731 O O . ALA A 1 92 ? -12.068 4.437 -14.575 1.00 86.88 92 ALA A O 1
ATOM 732 N N . ASP A 1 93 ? -10.859 5.750 -13.201 1.00 88.06 93 ASP A N 1
ATOM 733 C CA . ASP A 1 93 ? -10.808 6.901 -14.097 1.00 88.06 93 ASP A CA 1
ATOM 734 C C . ASP A 1 93 ? -9.360 7.306 -14.390 1.00 88.06 93 ASP A C 1
ATOM 736 O O . ASP A 1 93 ? -8.639 7.826 -13.532 1.00 88.06 93 ASP A O 1
ATOM 740 N N . ILE A 1 94 ? -8.940 7.095 -15.639 1.00 88.62 94 ILE A N 1
ATOM 741 C CA . ILE A 1 94 ? -7.569 7.365 -16.082 1.00 88.62 94 ILE A CA 1
ATOM 742 C C . ILE A 1 94 ? -7.184 8.843 -15.941 1.00 88.62 94 ILE A C 1
ATOM 744 O O . ILE A 1 94 ? -6.020 9.155 -15.694 1.00 88.62 94 ILE A O 1
ATOM 748 N N . HIS A 1 95 ? -8.137 9.776 -16.038 1.00 90.81 95 HIS A N 1
ATOM 749 C CA . HIS A 1 95 ? -7.845 11.199 -15.874 1.00 90.81 95 HIS A CA 1
ATOM 750 C C . HIS A 1 95 ? -7.557 11.539 -14.411 1.00 90.81 95 HIS A C 1
ATOM 752 O O . HIS A 1 95 ? -6.646 12.322 -14.134 1.00 90.81 95 HIS A O 1
ATOM 758 N N . ILE A 1 96 ? -8.284 10.921 -13.473 1.00 90.75 96 ILE A N 1
ATOM 759 C CA . ILE A 1 96 ? -8.027 11.063 -12.034 1.00 90.75 96 ILE A CA 1
ATOM 760 C C . ILE A 1 96 ? -6.674 10.447 -11.677 1.00 90.75 96 ILE A C 1
ATOM 762 O O . ILE A 1 96 ? -5.877 11.086 -10.984 1.00 90.75 96 ILE A O 1
ATOM 766 N N . MET A 1 97 ? -6.377 9.248 -12.181 1.00 92.12 97 MET A N 1
ATOM 767 C CA . MET A 1 97 ? -5.085 8.594 -11.960 1.00 92.12 97 MET A CA 1
ATOM 768 C C . MET A 1 97 ? -3.930 9.438 -12.517 1.00 92.12 97 MET A C 1
ATOM 770 O O . MET A 1 97 ? -3.006 9.768 -11.774 1.00 92.12 97 MET A O 1
ATOM 774 N N . ASN A 1 98 ? -4.020 9.902 -13.768 1.00 93.00 98 ASN A N 1
ATOM 775 C CA . ASN A 1 98 ? -3.005 10.763 -14.389 1.00 93.00 98 ASN A CA 1
ATOM 776 C C . ASN A 1 98 ? -2.821 12.090 -13.648 1.00 93.00 98 ASN A C 1
ATOM 778 O O . ASN A 1 98 ? -1.692 12.558 -13.460 1.00 93.00 98 ASN A O 1
ATOM 782 N N . HIS A 1 99 ? -3.917 12.703 -13.192 1.00 92.25 99 HIS A N 1
ATOM 783 C CA . HIS A 1 99 ? -3.845 13.898 -12.360 1.00 92.25 99 HIS A CA 1
ATOM 784 C C . HIS A 1 99 ? -3.105 13.597 -11.050 1.00 92.25 99 HIS A C 1
ATOM 786 O O . HIS A 1 99 ? -2.241 14.374 -10.643 1.00 92.25 99 HIS A O 1
ATOM 792 N N . THR A 1 100 ? -3.407 12.469 -10.410 1.00 93.75 100 THR A N 1
ATOM 793 C CA . THR A 1 100 ? -2.770 12.041 -9.160 1.00 93.75 100 THR A CA 1
ATOM 794 C C . THR A 1 100 ? -1.272 11.801 -9.359 1.00 93.75 100 THR A C 1
ATOM 796 O O . THR A 1 100 ? -0.476 12.366 -8.608 1.00 93.75 100 THR A O 1
ATOM 799 N N . PHE A 1 101 ? -0.863 11.088 -10.415 1.00 94.00 101 PHE A N 1
ATOM 800 C CA . PHE A 1 101 ? 0.548 10.934 -10.787 1.00 94.00 101 PHE A CA 1
ATOM 801 C C . PHE A 1 101 ? 1.242 12.282 -10.964 1.00 94.00 101 PHE A C 1
ATOM 803 O O . PHE A 1 101 ? 2.237 12.574 -10.300 1.00 94.00 101 PHE A O 1
ATOM 810 N N . THR A 1 102 ? 0.681 13.141 -11.814 1.00 93.00 102 THR A N 1
ATOM 811 C CA . THR A 1 102 ? 1.298 14.421 -12.182 1.00 93.00 102 THR A CA 1
ATOM 812 C C . THR A 1 102 ? 1.479 15.339 -10.974 1.00 93.00 102 THR A C 1
ATOM 814 O O . THR A 1 102 ? 2.508 16.005 -10.855 1.00 93.00 102 THR A O 1
ATOM 817 N N . HIS A 1 103 ? 0.506 15.376 -10.061 1.00 92.56 103 HIS A N 1
ATOM 818 C CA . HIS A 1 103 ? 0.498 16.345 -8.964 1.00 92.56 103 HIS A CA 1
ATOM 819 C C . HIS A 1 103 ? 1.109 15.818 -7.671 1.00 92.56 103 HIS A C 1
ATOM 821 O O . HIS A 1 103 ? 1.618 16.623 -6.887 1.00 92.56 103 HIS A O 1
ATOM 827 N N . LEU A 1 104 ? 1.045 14.505 -7.430 1.00 95.50 104 LEU A N 1
ATOM 828 C CA . LEU A 1 104 ? 1.493 13.916 -6.171 1.00 95.50 104 LEU A CA 1
ATOM 829 C C . LEU A 1 104 ? 2.749 13.061 -6.306 1.00 95.50 104 LEU A C 1
ATOM 831 O O . LEU A 1 104 ? 3.553 13.064 -5.377 1.00 95.50 104 LEU A O 1
ATOM 835 N N . PHE A 1 105 ? 2.939 12.375 -7.436 1.00 95.75 105 PHE A N 1
ATOM 836 C CA . PHE A 1 105 ? 3.950 11.319 -7.564 1.00 95.75 105 PHE A CA 1
ATOM 837 C C . PHE A 1 105 ? 5.014 11.569 -8.649 1.00 95.75 105 PHE A C 1
ATOM 839 O O . PHE A 1 105 ? 5.883 10.733 -8.866 1.00 95.75 105 PHE A O 1
ATOM 846 N N . SER A 1 106 ? 5.008 12.738 -9.297 1.00 92.81 106 SER A N 1
ATOM 847 C CA . SER A 1 106 ? 5.956 13.100 -10.369 1.00 92.81 106 SER A CA 1
ATOM 848 C C . SER A 1 106 ? 7.316 13.622 -9.884 1.00 92.81 106 SER A C 1
ATOM 850 O O . SER A 1 106 ? 8.210 13.871 -10.692 1.00 92.81 106 SER A O 1
ATOM 852 N N . LYS A 1 107 ? 7.484 13.832 -8.573 1.00 93.94 107 LYS A N 1
ATOM 853 C CA . LYS A 1 107 ? 8.704 14.370 -7.949 1.00 93.94 107 LYS A CA 1
ATOM 854 C C . LYS A 1 107 ? 9.124 13.526 -6.756 1.00 93.94 107 LYS A C 1
ATOM 856 O O . LYS A 1 107 ? 8.283 12.887 -6.132 1.00 93.94 107 LYS A O 1
ATOM 861 N N . GLN A 1 108 ? 10.411 13.579 -6.421 1.00 94.88 108 GLN A N 1
ATOM 862 C CA . GLN A 1 108 ? 11.010 12.881 -5.285 1.00 94.88 108 GLN A CA 1
ATOM 863 C C . GLN A 1 108 ? 10.273 13.205 -3.980 1.00 94.88 108 GLN A C 1
ATOM 865 O O . GLN A 1 108 ? 10.018 14.370 -3.664 1.00 94.88 108 GLN A O 1
ATOM 870 N N . ARG A 1 109 ? 9.995 12.172 -3.182 1.00 96.12 109 ARG A N 1
ATOM 871 C CA . ARG A 1 109 ? 9.337 12.273 -1.865 1.00 96.12 109 ARG A CA 1
ATOM 872 C C . ARG A 1 109 ? 10.246 11.728 -0.763 1.00 96.12 109 ARG A C 1
ATOM 874 O O . ARG A 1 109 ? 9.785 11.256 0.278 1.00 96.12 109 ARG A O 1
ATOM 881 N N . ASN A 1 110 ? 11.557 11.832 -0.966 1.00 93.56 110 ASN A N 1
ATOM 882 C CA . ASN A 1 110 ? 12.565 11.486 0.026 1.00 93.56 110 ASN A CA 1
ATOM 883 C C . ASN A 1 110 ? 12.687 12.570 1.114 1.00 93.56 110 ASN A C 1
ATOM 885 O O . ASN A 1 110 ? 12.637 13.768 0.823 1.00 93.56 110 ASN A O 1
ATOM 889 N N . TYR A 1 111 ? 12.890 12.153 2.369 1.00 92.06 111 TYR A N 1
ATOM 890 C CA . TYR A 1 111 ? 12.993 13.060 3.520 1.00 92.06 111 TYR A CA 1
ATOM 891 C C . TYR A 1 111 ? 14.125 14.092 3.378 1.00 92.06 111 TYR A C 1
ATOM 893 O O . TYR A 1 111 ? 13.936 15.264 3.701 1.00 92.06 111 TYR A O 1
ATOM 901 N N . PHE A 1 112 ? 15.289 13.676 2.869 1.00 91.38 112 PHE A N 1
ATOM 902 C CA . PHE A 1 112 ? 16.476 14.531 2.762 1.00 91.38 112 PHE A CA 1
ATOM 903 C C . PHE A 1 112 ? 16.529 15.361 1.475 1.00 91.38 112 PHE A C 1
ATOM 905 O O . PHE A 1 112 ? 17.405 16.216 1.349 1.00 91.38 112 PHE A O 1
ATOM 912 N N . PHE A 1 113 ? 15.640 15.102 0.510 1.00 91.94 113 PHE A N 1
ATOM 913 C CA . PHE A 1 113 ? 15.631 15.801 -0.775 1.00 91.94 113 PHE A CA 1
ATOM 914 C C . PHE A 1 113 ? 14.862 17.126 -0.694 1.00 91.94 113 PHE A C 1
ATOM 916 O O . PHE A 1 113 ? 15.448 18.194 -0.846 1.00 91.94 113 PHE A O 1
ATOM 923 N N . ASP A 1 114 ? 13.558 17.065 -0.404 1.00 93.50 114 ASP A N 1
ATOM 924 C CA . ASP A 1 114 ? 12.702 18.243 -0.223 1.00 93.50 114 ASP A CA 1
ATOM 925 C C . ASP A 1 114 ? 11.564 17.923 0.757 1.00 93.50 114 ASP A C 1
ATOM 927 O O . ASP A 1 114 ? 10.448 17.543 0.383 1.00 93.50 114 ASP A O 1
ATOM 931 N N . LEU A 1 115 ? 11.841 18.103 2.052 1.00 94.25 115 LEU A N 1
ATOM 932 C CA . LEU A 1 115 ? 10.857 17.868 3.107 1.00 94.25 115 LEU A CA 1
ATOM 933 C C . LEU A 1 115 ? 9.622 18.771 2.958 1.00 94.25 115 LEU A C 1
ATOM 935 O O . LEU A 1 115 ? 8.510 18.345 3.263 1.00 94.25 115 LEU A O 1
ATOM 939 N N . LYS A 1 116 ? 9.775 20.002 2.451 1.00 96.62 116 LYS A N 1
ATOM 940 C CA . LYS A 1 116 ? 8.643 20.923 2.262 1.00 96.62 116 LYS A CA 1
ATOM 941 C C . LYS A 1 116 ? 7.700 20.403 1.181 1.00 96.62 116 LYS A C 1
ATOM 943 O O . LYS A 1 116 ? 6.483 20.498 1.342 1.00 96.62 116 LYS A O 1
ATOM 948 N N . HIS A 1 117 ? 8.238 19.864 0.090 1.00 95.69 117 HIS A N 1
ATOM 949 C CA . HIS A 1 117 ? 7.442 19.178 -0.920 1.00 95.69 117 HIS A CA 1
ATOM 950 C C . HIS A 1 117 ? 6.777 17.923 -0.343 1.00 95.69 117 HIS A C 1
ATOM 952 O O . HIS A 1 117 ? 5.558 17.793 -0.457 1.00 95.69 117 HIS A O 1
ATOM 958 N N . LYS A 1 118 ? 7.523 17.071 0.372 1.00 96.81 118 LYS A N 1
ATOM 959 C CA . LYS A 1 118 ? 6.970 15.869 1.020 1.00 96.81 118 LYS A CA 1
ATOM 960 C C . LYS A 1 118 ? 5.801 16.193 1.963 1.00 96.81 118 LYS A C 1
ATOM 962 O O . LYS A 1 118 ? 4.771 15.527 1.919 1.00 96.81 118 LYS A O 1
ATOM 967 N N . GLU A 1 119 ? 5.899 17.259 2.758 1.00 97.44 119 GLU A N 1
ATOM 968 C CA . GLU A 1 119 ? 4.810 17.738 3.629 1.00 97.44 119 GLU A CA 1
ATOM 969 C C . GLU A 1 119 ? 3.567 18.203 2.854 1.00 97.44 119 GLU A C 1
ATOM 971 O O . GLU A 1 119 ? 2.434 17.967 3.290 1.00 97.44 119 GLU A O 1
ATOM 976 N N . LYS A 1 120 ? 3.748 18.827 1.681 1.00 96.31 120 LYS A N 1
ATOM 977 C CA . LYS A 1 120 ? 2.625 19.172 0.795 1.00 96.31 120 LYS A CA 1
ATOM 978 C C . LYS A 1 120 ? 1.935 17.918 0.266 1.00 96.31 120 LYS A C 1
ATOM 980 O O . LYS A 1 120 ? 0.707 17.874 0.293 1.00 96.31 120 LYS A O 1
ATOM 985 N N . ILE A 1 121 ? 2.700 16.907 -0.150 1.00 96.75 121 ILE A N 1
ATOM 986 C CA . ILE A 1 121 ? 2.151 15.631 -0.630 1.00 96.75 121 ILE A CA 1
ATOM 987 C C . ILE A 1 121 ? 1.384 14.913 0.484 1.00 96.75 121 ILE A C 1
ATOM 989 O O . ILE A 1 121 ? 0.220 14.567 0.290 1.00 96.75 121 ILE A O 1
ATOM 993 N N . ARG A 1 122 ? 1.966 14.808 1.688 1.00 97.75 122 ARG A N 1
ATOM 994 C CA . ARG A 1 122 ? 1.286 14.272 2.882 1.00 97.75 122 ARG A CA 1
ATOM 995 C C . ARG A 1 122 ? -0.050 14.975 3.128 1.00 97.75 122 ARG A C 1
ATOM 997 O O . ARG A 1 122 ? -1.079 14.332 3.311 1.00 97.75 122 ARG A O 1
ATOM 1004 N N . SER A 1 123 ? -0.045 16.306 3.089 1.00 96.25 123 SER A N 1
ATOM 1005 C CA . SER A 1 123 ? -1.251 17.112 3.301 1.00 96.25 123 SER A CA 1
ATOM 1006 C C . SER A 1 123 ? -2.307 16.898 2.214 1.00 96.25 123 SER A C 1
ATOM 1008 O O . SER A 1 123 ? -3.495 16.902 2.529 1.00 96.25 123 SER A O 1
ATOM 1010 N N . ALA A 1 124 ? -1.897 16.725 0.955 1.00 95.88 124 ALA A N 1
ATOM 1011 C CA . ALA A 1 124 ? -2.799 16.480 -0.166 1.00 95.88 124 ALA A CA 1
ATOM 1012 C C . ALA A 1 124 ? -3.440 15.085 -0.092 1.00 95.88 124 ALA A C 1
ATOM 1014 O O . ALA A 1 124 ? -4.652 14.972 -0.239 1.00 95.88 124 ALA A O 1
ATOM 1015 N N . ILE A 1 125 ? -2.662 14.049 0.230 1.00 97.44 125 ILE A N 1
ATOM 1016 C CA . ILE A 1 125 ? -3.157 12.679 0.446 1.00 97.44 125 ILE A CA 1
ATOM 1017 C C . ILE A 1 125 ? -4.189 12.642 1.578 1.00 97.44 125 ILE A C 1
ATOM 1019 O O . ILE A 1 125 ? -5.288 12.119 1.411 1.00 97.44 125 ILE A O 1
ATOM 1023 N N . L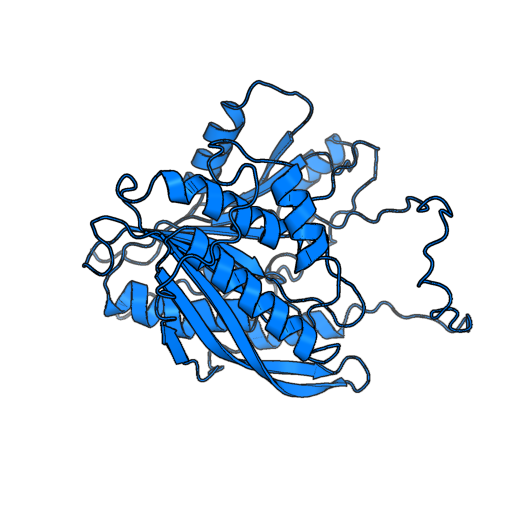EU A 1 126 ? -3.870 13.242 2.731 1.00 96.62 126 LEU A N 1
ATOM 1024 C CA . LEU A 1 126 ? -4.799 13.281 3.865 1.00 96.62 126 LEU A CA 1
ATOM 1025 C C . LEU A 1 126 ? -6.083 14.033 3.505 1.00 96.62 126 LEU A C 1
ATOM 1027 O O . LEU A 1 126 ? -7.168 13.620 3.907 1.00 96.62 126 LEU A O 1
ATOM 1031 N N . GLN A 1 127 ? -5.971 15.110 2.722 1.00 93.44 127 GLN A N 1
ATOM 1032 C CA . GLN A 1 127 ? -7.136 15.812 2.194 1.00 93.44 127 GLN A CA 1
ATOM 1033 C C . GLN A 1 127 ? -7.951 14.921 1.258 1.00 93.44 127 GLN A C 1
ATOM 1035 O O . GLN A 1 127 ? -9.165 14.915 1.403 1.00 93.44 127 GLN A O 1
ATOM 1040 N N . LEU A 1 128 ? -7.332 14.131 0.374 1.00 93.75 128 LEU A N 1
ATOM 1041 C CA . LEU A 1 128 ? -8.057 13.185 -0.481 1.00 93.75 128 LEU A CA 1
ATOM 1042 C C . LEU A 1 128 ? -8.863 12.175 0.343 1.00 93.75 128 LEU A C 1
ATOM 1044 O O . LEU A 1 128 ? -10.061 12.027 0.112 1.00 93.75 128 LEU A O 1
ATOM 1048 N N . PHE A 1 129 ? -8.271 11.571 1.377 1.00 95.88 129 PHE A N 1
ATOM 1049 C CA . PHE A 1 129 ? -9.016 10.680 2.275 1.00 95.88 129 PHE A CA 1
ATOM 1050 C C . PHE A 1 129 ? -10.175 11.392 2.981 1.00 95.88 129 PHE A C 1
ATOM 1052 O O . PHE A 1 129 ? -11.280 10.852 3.050 1.00 95.88 129 PHE A O 1
ATOM 1059 N N . GLN A 1 130 ? -9.974 12.633 3.440 1.00 93.00 130 GLN A N 1
ATOM 1060 C CA . GLN A 1 130 ? -11.083 13.441 3.953 1.00 93.00 130 GLN A CA 1
ATOM 1061 C C . GLN A 1 130 ? -12.140 13.678 2.870 1.00 93.00 130 GLN A C 1
ATOM 1063 O O . GLN A 1 130 ? -13.332 13.625 3.176 1.00 93.00 130 GLN A O 1
ATOM 1068 N N . THR A 1 131 ? -11.722 13.884 1.612 1.00 89.88 131 THR A N 1
ATOM 1069 C CA . THR A 1 131 ? -12.648 14.087 0.497 1.00 89.88 131 THR A CA 1
ATOM 1070 C C . THR A 1 131 ? -13.474 12.855 0.128 1.00 89.88 131 THR A C 1
ATOM 1072 O O . THR A 1 131 ? -14.537 12.971 -0.477 1.00 89.88 131 THR A O 1
ATOM 1075 N N . PHE A 1 132 ? -13.018 11.678 0.538 1.00 91.88 132 PHE A N 1
ATOM 1076 C CA . PHE A 1 132 ? -13.742 10.419 0.389 1.00 91.88 132 PHE A CA 1
ATOM 1077 C C . PHE A 1 132 ? -14.661 10.134 1.586 1.00 91.88 132 PHE A C 1
ATOM 1079 O O . PHE A 1 132 ? -15.315 9.099 1.642 1.00 91.88 132 PHE A O 1
ATOM 1086 N N . GLY A 1 133 ? -14.729 11.053 2.556 1.00 91.75 133 GLY A N 1
ATOM 1087 C CA . GLY A 1 133 ? -15.537 10.897 3.764 1.00 91.75 133 GLY A CA 1
ATOM 1088 C C . GLY A 1 133 ? -14.934 9.926 4.778 1.00 91.75 133 GLY A C 1
ATOM 1089 O O . GLY A 1 133 ? -15.630 9.483 5.688 1.00 91.75 133 GLY A O 1
ATOM 1090 N N . PHE A 1 134 ? -13.651 9.588 4.641 1.00 95.19 134 PHE A N 1
ATOM 1091 C CA . PHE A 1 134 ? -12.998 8.641 5.534 1.00 95.19 134 PHE A CA 1
ATOM 1092 C C . PHE A 1 134 ? -12.650 9.280 6.869 1.00 95.19 134 PHE A C 1
ATOM 1094 O O . PHE A 1 134 ? -12.374 10.481 6.980 1.00 95.19 134 PHE A O 1
ATOM 1101 N N . LYS A 1 135 ? -12.569 8.437 7.896 1.00 96.12 135 LYS A N 1
ATOM 1102 C CA . LYS A 1 135 ? -11.860 8.810 9.112 1.00 96.12 135 LYS A CA 1
ATOM 1103 C C . LYS A 1 135 ? -10.363 8.825 8.803 1.00 96.12 135 LYS A C 1
ATOM 1105 O O . LYS A 1 135 ? -9.836 7.852 8.280 1.00 96.12 135 LYS A O 1
ATOM 1110 N N . VAL A 1 136 ? -9.679 9.916 9.142 1.00 97.88 136 VAL A N 1
ATOM 1111 C CA . VAL A 1 136 ? -8.265 10.104 8.786 1.00 97.88 136 VAL A CA 1
ATOM 1112 C C . VAL A 1 136 ? -7.381 10.111 10.025 1.00 97.88 136 VAL A C 1
ATOM 1114 O O . VAL A 1 136 ? -7.634 10.843 10.988 1.00 97.88 136 VAL A O 1
ATOM 1117 N N . GLU A 1 137 ? -6.327 9.303 9.993 1.00 98.06 137 GLU A N 1
ATOM 1118 C CA . GLU A 1 137 ? -5.316 9.202 11.041 1.00 98.06 137 GLU A CA 1
ATOM 1119 C C . GLU A 1 137 ? -3.904 9.332 10.443 1.00 98.06 137 GLU A C 1
ATOM 1121 O O . GLU A 1 137 ? -3.657 9.014 9.282 1.00 98.06 137 GLU A O 1
ATOM 1126 N N . VAL A 1 138 ? -2.962 9.832 11.242 1.00 98.50 138 VAL A N 1
ATOM 1127 C CA . VAL A 1 138 ? -1.532 9.862 10.910 1.00 98.50 138 VAL A CA 1
ATOM 1128 C C . VAL A 1 138 ? -0.784 9.145 12.016 1.00 98.50 138 VAL A C 1
ATOM 1130 O O . VAL A 1 138 ? -0.884 9.548 13.178 1.00 98.50 138 VAL A O 1
ATOM 1133 N N . GLN A 1 139 ? -0.008 8.123 11.667 1.00 98.25 139 GLN A N 1
ATOM 1134 C CA . GLN A 1 139 ? 0.952 7.528 12.589 1.00 98.25 139 GLN A CA 1
ATOM 1135 C C . GLN A 1 139 ? 2.302 8.202 12.387 1.00 98.25 139 GLN A C 1
ATOM 1137 O O . GLN A 1 139 ? 2.926 8.047 11.342 1.00 98.25 139 GLN A O 1
ATOM 1142 N N . LYS A 1 140 ? 2.754 8.937 13.400 1.00 97.81 140 LYS A N 1
ATOM 1143 C CA . LYS A 1 140 ? 4.128 9.430 13.478 1.00 97.81 140 LYS A CA 1
ATOM 1144 C C . LYS A 1 140 ? 4.997 8.397 14.170 1.00 97.81 140 LYS A C 1
ATOM 1146 O O . LYS A 1 140 ? 4.554 7.829 15.170 1.00 97.81 140 LYS A O 1
ATOM 1151 N N . PHE A 1 141 ? 6.211 8.204 13.684 1.00 95.38 141 PHE A N 1
ATOM 1152 C CA . PHE A 1 141 ? 7.173 7.272 14.256 1.00 95.38 141 PHE A CA 1
AT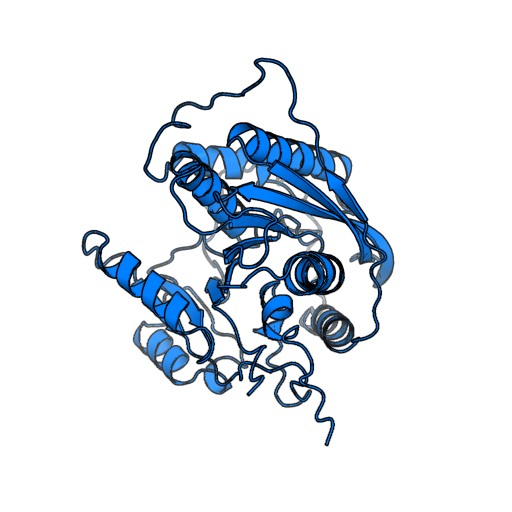OM 1153 C C . PHE A 1 141 ? 8.604 7.756 14.017 1.00 95.38 141 PHE A C 1
ATOM 1155 O O . PHE A 1 141 ? 8.864 8.558 13.119 1.00 95.38 141 PHE A O 1
ATOM 1162 N N . THR A 1 142 ? 9.522 7.281 14.845 1.00 93.19 142 THR A N 1
ATOM 1163 C CA . THR A 1 142 ? 10.954 7.479 14.674 1.00 93.19 142 THR A CA 1
ATOM 1164 C C . THR A 1 142 ? 11.474 6.469 13.659 1.00 93.19 142 THR A C 1
ATOM 1166 O O . THR A 1 142 ? 11.364 5.267 13.888 1.00 93.19 142 THR A O 1
ATOM 1169 N N . ALA A 1 143 ? 12.039 6.953 12.556 1.00 89.69 143 ALA A N 1
ATOM 1170 C CA . ALA A 1 143 ? 12.643 6.135 11.512 1.00 89.69 143 ALA A CA 1
ATOM 1171 C C . ALA A 1 143 ? 14.156 6.355 11.455 1.00 89.69 143 ALA A C 1
ATOM 1173 O O . ALA A 1 143 ? 14.652 7.441 11.768 1.00 89.69 143 ALA A O 1
ATOM 1174 N N . HIS A 1 144 ? 14.887 5.340 11.009 1.00 86.62 144 HIS A N 1
ATOM 1175 C CA . HIS A 1 144 ? 16.330 5.421 10.816 1.00 86.62 144 HIS A CA 1
ATOM 1176 C C . HIS A 1 144 ? 16.642 5.382 9.326 1.00 86.62 144 HIS A C 1
ATOM 1178 O O . HIS A 1 144 ? 16.507 4.347 8.690 1.00 86.62 144 HIS A O 1
ATOM 1184 N N . SER A 1 145 ? 17.074 6.509 8.766 1.00 80.12 145 SER A N 1
ATOM 1185 C CA . SER A 1 145 ? 17.348 6.613 7.332 1.00 80.12 145 SER A CA 1
ATOM 1186 C C . SER A 1 145 ? 18.810 6.963 7.081 1.00 80.12 145 SER A C 1
ATOM 1188 O O . SER A 1 145 ? 19.408 7.785 7.788 1.00 80.12 145 SER A O 1
ATOM 1190 N N . ARG A 1 146 ? 19.426 6.316 6.086 1.00 73.69 146 ARG A N 1
ATOM 1191 C CA . ARG A 1 146 ? 20.804 6.612 5.677 1.00 73.69 146 ARG A CA 1
ATOM 1192 C C . ARG A 1 146 ? 20.803 7.808 4.732 1.00 73.69 146 ARG A C 1
ATOM 1194 O O . ARG A 1 146 ? 20.130 7.824 3.706 1.00 73.69 146 ARG A O 1
ATOM 1201 N N . ILE A 1 147 ? 21.635 8.804 5.032 1.00 68.00 147 ILE A N 1
ATOM 1202 C CA . ILE A 1 147 ? 21.904 9.880 4.073 1.00 68.00 147 ILE A CA 1
ATOM 1203 C C . ILE A 1 147 ? 22.770 9.286 2.956 1.00 68.00 147 ILE A C 1
ATOM 1205 O O . ILE A 1 147 ? 23.971 9.095 3.159 1.00 68.00 147 ILE A O 1
ATOM 1209 N N . GLN A 1 148 ? 22.187 9.036 1.777 1.00 58.62 148 GLN A N 1
ATOM 1210 C CA . GLN A 1 148 ? 22.869 8.371 0.651 1.00 58.62 148 GLN A CA 1
ATOM 1211 C C . GLN A 1 148 ? 24.218 9.028 0.266 1.00 58.62 148 GLN A C 1
ATOM 1213 O O . GLN A 1 148 ? 25.136 8.340 -0.156 1.00 58.62 148 GLN A O 1
ATOM 1218 N N . ARG A 1 149 ? 24.414 10.341 0.499 1.00 55.50 149 ARG A N 1
ATOM 1219 C CA . ARG A 1 149 ? 25.702 11.032 0.240 1.00 55.50 149 ARG A CA 1
ATOM 1220 C C . ARG A 1 149 ? 26.802 10.819 1.290 1.00 55.50 149 ARG A C 1
ATOM 1222 O O . ARG A 1 149 ? 27.934 11.216 1.035 1.00 55.50 149 ARG A O 1
ATOM 1229 N N . ARG A 1 150 ? 26.488 10.325 2.494 1.00 59.56 150 ARG A N 1
ATOM 1230 C CA . ARG A 1 150 ? 27.438 10.273 3.630 1.00 59.56 150 ARG A CA 1
ATOM 1231 C C . ARG A 1 150 ? 27.460 8.942 4.386 1.00 59.56 150 ARG A C 1
ATOM 1233 O O . ARG A 1 150 ? 28.258 8.812 5.306 1.00 59.56 150 ARG A O 1
ATOM 1240 N N . GLY A 1 151 ? 26.562 8.002 4.080 1.00 62.53 151 GLY A N 1
ATOM 1241 C CA . GLY A 1 151 ? 26.480 6.689 4.739 1.00 62.53 151 GLY A CA 1
ATOM 1242 C C . GLY A 1 151 ? 26.056 6.717 6.217 1.00 62.53 151 GLY A C 1
ATOM 1243 O O . GLY A 1 151 ? 25.885 5.669 6.829 1.00 62.53 151 GLY A O 1
ATOM 1244 N N . ARG A 1 152 ? 25.855 7.900 6.812 1.00 71.75 152 ARG A N 1
ATOM 1245 C CA . ARG A 1 152 ? 25.481 8.049 8.221 1.00 71.75 152 ARG A CA 1
ATOM 1246 C C . ARG A 1 152 ? 23.989 7.782 8.422 1.00 71.75 152 ARG A C 1
ATOM 1248 O O . ARG A 1 152 ? 23.152 8.484 7.846 1.00 71.75 152 ARG A O 1
ATOM 1255 N N . LEU A 1 153 ? 23.681 6.823 9.295 1.00 79.12 153 LEU A N 1
ATOM 1256 C CA . LEU A 1 153 ? 22.331 6.589 9.800 1.00 79.12 153 LEU A CA 1
ATOM 1257 C C . LEU A 1 153 ? 21.875 7.803 10.617 1.00 79.12 153 LEU A C 1
ATOM 1259 O O . LEU A 1 153 ? 22.597 8.284 11.495 1.00 79.12 153 LEU A O 1
ATOM 1263 N N . THR A 1 154 ? 20.704 8.333 10.284 1.00 84.75 154 THR A N 1
ATOM 1264 C CA . THR A 1 154 ? 20.129 9.516 10.923 1.00 84.75 154 THR A CA 1
ATOM 1265 C C . THR A 1 154 ? 18.704 9.217 11.349 1.00 84.75 154 THR A C 1
ATOM 1267 O O . THR A 1 154 ? 17.918 8.667 10.579 1.00 84.75 154 THR A O 1
ATOM 1270 N N . GLU A 1 155 ? 18.384 9.598 12.579 1.00 89.81 155 GLU A N 1
ATOM 1271 C CA . GLU A 1 155 ? 17.030 9.525 13.103 1.00 89.81 155 GLU A CA 1
ATOM 1272 C C . GLU A 1 155 ? 16.170 10.643 12.498 1.00 89.81 155 GLU A C 1
ATOM 1274 O O . GLU A 1 155 ? 16.560 11.815 12.507 1.00 89.81 155 GLU A O 1
ATOM 1279 N N . ILE A 1 156 ? 15.012 10.280 11.952 1.00 91.81 156 ILE A N 1
ATOM 1280 C CA . ILE A 1 156 ? 14.062 11.199 11.318 1.00 91.81 156 ILE A CA 1
ATOM 1281 C C . ILE A 1 156 ? 12.624 10.872 11.744 1.00 91.81 156 ILE A C 1
ATOM 1283 O O . ILE A 1 156 ? 12.326 9.769 12.196 1.00 91.81 156 ILE A O 1
ATOM 1287 N N . GLU A 1 157 ? 11.703 11.825 11.575 1.00 94.38 157 GLU A N 1
ATOM 1288 C CA . GLU A 1 157 ? 10.270 11.580 11.795 1.00 94.38 157 GLU A CA 1
ATOM 1289 C C . GLU A 1 157 ? 9.625 11.010 10.517 1.00 94.38 157 GLU A C 1
ATOM 1291 O O . GLU A 1 157 ? 9.463 11.720 9.516 1.00 94.38 157 GLU A O 1
ATOM 1296 N N . GLY A 1 158 ? 9.217 9.741 10.571 1.00 96.19 158 GLY A N 1
ATOM 1297 C CA . GLY A 1 158 ? 8.376 9.087 9.571 1.00 96.19 158 GLY A CA 1
ATOM 1298 C C . GLY A 1 158 ? 6.883 9.307 9.839 1.00 96.19 158 GLY A C 1
ATOM 1299 O O . GLY A 1 158 ? 6.460 9.530 10.981 1.00 96.19 158 GLY A O 1
ATOM 1300 N N . ARG A 1 159 ? 6.064 9.286 8.777 1.00 98.25 159 ARG A N 1
ATOM 1301 C CA . ARG A 1 159 ? 4.606 9.466 8.866 1.00 98.25 159 ARG A CA 1
ATOM 1302 C C . ARG A 1 159 ? 3.830 8.554 7.922 1.00 98.25 159 ARG A C 1
ATOM 1304 O O . ARG A 1 159 ? 3.742 8.861 6.734 1.00 98.25 159 ARG A O 1
ATOM 1311 N N . ASN A 1 160 ? 3.157 7.547 8.473 1.00 98.75 160 ASN A N 1
ATOM 1312 C CA . ASN A 1 160 ? 2.164 6.777 7.723 1.00 98.75 160 ASN A CA 1
ATOM 1313 C C . ASN A 1 160 ? 0.845 7.557 7.655 1.00 98.75 160 ASN A C 1
ATOM 1315 O O . ASN A 1 160 ? 0.405 8.147 8.652 1.00 98.75 160 ASN A O 1
ATOM 1319 N N . LEU A 1 161 ? 0.216 7.557 6.481 1.00 98.81 161 LEU A N 1
ATOM 1320 C CA . LEU A 1 161 ? -1.006 8.307 6.185 1.00 98.81 161 LEU A CA 1
ATOM 1321 C C . LEU A 1 161 ? -2.168 7.327 6.043 1.00 98.81 161 LEU A C 1
ATOM 1323 O O . LEU A 1 161 ? -2.120 6.466 5.172 1.00 98.81 161 LEU A O 1
ATOM 1327 N N . ILE A 1 162 ? -3.193 7.441 6.891 1.00 98.81 162 ILE A N 1
ATOM 1328 C CA . ILE A 1 162 ? -4.222 6.406 7.038 1.00 98.81 162 ILE A CA 1
ATOM 1329 C C . ILE A 1 162 ? -5.607 7.003 6.777 1.00 98.81 162 ILE A C 1
ATOM 1331 O O . ILE A 1 162 ? -6.046 7.912 7.485 1.00 98.81 162 ILE A O 1
ATOM 1335 N N . GLY A 1 163 ? -6.309 6.467 5.783 1.00 98.50 163 GLY A N 1
ATOM 1336 C CA . GLY A 1 163 ? -7.732 6.682 5.540 1.00 98.50 163 GLY A CA 1
ATOM 1337 C C . GLY A 1 163 ? -8.522 5.428 5.905 1.00 98.50 163 GLY A C 1
ATOM 1338 O O . GLY A 1 163 ? -8.197 4.338 5.455 1.00 98.50 163 GLY A O 1
ATOM 1339 N N . ILE A 1 164 ? -9.559 5.568 6.724 1.00 98.31 164 ILE A N 1
ATOM 1340 C CA . ILE A 1 164 ? -10.361 4.447 7.217 1.00 98.31 164 ILE A CA 1
ATOM 1341 C C . ILE A 1 164 ? -11.790 4.588 6.699 1.00 98.31 164 ILE A C 1
ATOM 1343 O O . ILE A 1 164 ? -12.520 5.503 7.104 1.00 98.31 164 ILE A O 1
ATOM 1347 N N . LEU A 1 165 ? -12.185 3.652 5.840 1.00 97.25 165 LEU A N 1
ATOM 1348 C CA . LEU A 1 165 ? -13.577 3.411 5.492 1.00 97.25 165 LEU A CA 1
ATOM 1349 C C . LEU A 1 165 ? -14.179 2.497 6.557 1.00 97.25 165 LEU A C 1
ATOM 1351 O O . LEU A 1 165 ? -13.745 1.364 6.733 1.00 97.25 165 LEU A O 1
ATOM 1355 N N . GLN A 1 166 ? -15.141 3.018 7.304 1.00 95.75 166 GLN A N 1
ATOM 1356 C CA . GLN A 1 166 ? -15.695 2.345 8.474 1.00 95.75 166 GLN A CA 1
ATOM 1357 C C . GLN A 1 166 ? -16.843 1.416 8.066 1.00 95.75 166 GLN A C 1
ATOM 1359 O O . GLN A 1 166 ? -17.728 1.828 7.310 1.00 95.75 166 GLN A O 1
ATOM 1364 N N . SER A 1 167 ? -16.849 0.199 8.606 1.00 94.62 167 SER A N 1
ATOM 1365 C CA . SER A 1 167 ? -18.044 -0.645 8.650 1.00 94.62 167 SER A CA 1
ATOM 1366 C C . SER A 1 167 ? -19.023 -0.153 9.728 1.00 94.62 167 SER A C 1
ATOM 1368 O O . SER A 1 167 ? -18.735 0.729 10.543 1.00 94.62 167 SER A O 1
ATOM 1370 N N . ASP A 1 168 ? -20.186 -0.783 9.778 1.00 92.38 168 ASP A N 1
ATOM 1371 C CA . ASP A 1 168 ? -21.164 -0.720 10.865 1.00 92.38 168 ASP A CA 1
ATOM 1372 C C . ASP A 1 168 ? -20.675 -1.364 12.184 1.00 92.38 168 ASP A C 1
ATOM 1374 O O . ASP A 1 168 ? -21.150 -1.016 13.281 1.00 92.38 168 ASP A O 1
ATOM 1378 N N . THR A 1 169 ? -19.678 -2.250 12.109 1.00 93.38 169 THR A N 1
ATOM 1379 C CA . THR A 1 169 ? -18.981 -2.835 13.264 1.00 93.38 169 THR A CA 1
ATOM 1380 C C . THR A 1 169 ? -17.737 -2.065 13.697 1.00 93.38 169 THR A C 1
ATOM 1382 O O . THR A 1 169 ? -17.119 -2.452 14.686 1.00 93.38 169 THR A O 1
ATOM 1385 N N . TYR A 1 170 ? -17.399 -0.949 13.043 1.00 94.81 170 TYR A N 1
ATOM 1386 C CA . TYR A 1 170 ? -16.159 -0.218 13.303 1.00 94.81 170 TYR A CA 1
ATOM 1387 C C . TYR A 1 170 ? -15.885 0.050 14.789 1.00 94.81 170 TYR A C 1
ATOM 1389 O O . TYR A 1 170 ? -16.692 0.662 15.498 1.00 94.81 170 TYR A O 1
ATOM 1397 N N . GLY A 1 171 ? -14.697 -0.362 15.243 1.00 91.94 171 GLY A N 1
ATOM 1398 C CA . GLY A 1 171 ? -14.222 -0.163 16.616 1.00 91.94 171 GLY A CA 1
ATOM 1399 C C . GLY A 1 171 ? -14.919 -1.029 17.671 1.00 91.94 171 GLY A C 1
ATOM 1400 O O . GLY A 1 171 ? -14.707 -0.808 18.866 1.00 91.94 171 GLY A O 1
ATOM 1401 N N . LYS A 1 172 ? -15.752 -1.989 17.254 1.00 94.44 172 LYS A N 1
ATOM 1402 C CA . LYS A 1 172 ? -16.354 -3.013 18.113 1.00 94.44 172 LYS A CA 1
ATOM 1403 C C . LYS A 1 172 ? -15.555 -4.315 18.004 1.00 94.44 172 LYS A C 1
ATOM 1405 O O . LYS A 1 172 ? -14.829 -4.537 17.039 1.00 94.44 172 LYS A O 1
ATOM 1410 N N . VAL A 1 173 ? -15.722 -5.184 18.999 1.00 95.12 173 VAL A N 1
ATOM 1411 C CA . VAL A 1 173 ? -15.190 -6.555 18.959 1.00 95.12 173 VAL A CA 1
ATOM 1412 C C . VAL A 1 173 ? -15.761 -7.277 17.739 1.00 95.12 173 VAL A C 1
ATOM 1414 O O . VAL A 1 173 ? -16.964 -7.183 17.492 1.00 95.12 173 VAL A O 1
ATOM 1417 N N . GLY A 1 174 ? -14.907 -7.988 17.003 1.00 92.25 174 GLY A N 1
ATOM 1418 C CA . GLY A 1 174 ? -15.295 -8.695 15.784 1.00 92.25 174 GLY A CA 1
ATOM 1419 C C . GLY A 1 174 ? -15.382 -7.810 14.538 1.00 92.25 174 GLY A C 1
ATOM 1420 O O . GLY A 1 174 ? -15.863 -8.277 13.510 1.00 92.25 174 GLY A O 1
ATOM 1421 N N . ASP A 1 175 ? -14.943 -6.543 14.589 1.00 95.31 175 ASP A N 1
ATOM 1422 C CA . ASP A 1 175 ? -14.846 -5.733 13.371 1.00 95.31 175 ASP A CA 1
ATOM 1423 C C . ASP A 1 175 ? -13.886 -6.391 12.380 1.00 95.31 175 ASP A C 1
ATOM 1425 O O . ASP A 1 175 ? -12.723 -6.625 12.708 1.00 95.31 175 ASP A O 1
ATOM 1429 N N . ARG A 1 176 ? -14.366 -6.691 11.174 1.00 95.25 176 ARG A N 1
ATOM 1430 C CA . ARG A 1 176 ? -13.546 -7.312 10.135 1.00 95.25 176 ARG A CA 1
ATOM 1431 C C . ARG A 1 176 ? -12.687 -6.253 9.473 1.00 95.25 176 ARG A C 1
ATOM 1433 O O . ARG A 1 176 ? -13.211 -5.236 9.028 1.00 95.25 176 ARG A O 1
ATOM 1440 N N . ILE A 1 177 ? -11.384 -6.490 9.377 1.00 94.31 177 ILE A N 1
ATOM 1441 C CA . ILE A 1 177 ? -10.431 -5.504 8.870 1.00 94.31 177 ILE A CA 1
ATOM 1442 C C . ILE A 1 177 ? -9.748 -6.002 7.607 1.00 94.31 177 ILE A C 1
ATOM 1444 O O . ILE A 1 177 ? -9.139 -7.073 7.604 1.00 94.31 177 ILE A O 1
ATOM 1448 N N . ILE A 1 178 ? -9.792 -5.172 6.568 1.00 94.62 178 ILE A N 1
ATOM 1449 C CA . ILE A 1 178 ? -8.961 -5.305 5.372 1.00 94.62 178 ILE A CA 1
ATOM 1450 C C . ILE A 1 178 ? -8.009 -4.110 5.323 1.00 94.62 178 ILE A C 1
ATOM 1452 O O . ILE A 1 178 ? -8.415 -2.973 5.565 1.00 94.62 178 ILE A O 1
ATOM 1456 N N . VAL A 1 179 ? -6.743 -4.349 5.002 1.00 97.00 179 VAL A N 1
ATOM 1457 C CA . VAL A 1 179 ? -5.760 -3.289 4.746 1.00 97.00 179 VAL A CA 1
ATOM 1458 C C . VAL A 1 179 ? -5.510 -3.197 3.242 1.00 97.00 179 VAL A C 1
ATOM 1460 O O . VAL A 1 179 ? -5.454 -4.211 2.558 1.00 97.00 179 VAL A O 1
ATOM 1463 N N . VAL A 1 180 ? -5.374 -1.988 2.710 1.00 97.81 180 VAL A N 1
ATOM 1464 C CA . VAL A 1 180 ? -4.938 -1.740 1.331 1.00 97.81 180 VAL A CA 1
ATOM 1465 C C . VAL A 1 180 ? -3.836 -0.691 1.396 1.00 97.81 180 VAL A C 1
ATOM 1467 O O . VAL A 1 180 ? -4.079 0.399 1.914 1.00 97.81 180 VAL A O 1
ATOM 1470 N N . GLY A 1 181 ? -2.625 -0.992 0.935 1.00 98.06 181 GLY A N 1
ATOM 1471 C CA . GLY A 1 181 ? -1.508 -0.074 1.140 1.00 98.06 181 GLY A CA 1
ATOM 1472 C C . GLY A 1 181 ? -0.384 -0.128 0.122 1.00 98.06 181 GLY A C 1
ATOM 1473 O O . GLY A 1 181 ? -0.309 -1.037 -0.687 1.00 98.06 181 GLY A O 1
ATOM 1474 N N . ALA A 1 182 ? 0.465 0.891 0.176 1.00 97.62 182 ALA A N 1
ATOM 1475 C CA . ALA A 1 182 ? 1.665 1.095 -0.638 1.00 97.62 182 ALA A CA 1
ATOM 1476 C C . ALA A 1 182 ? 2.584 2.073 0.108 1.00 97.62 182 ALA A C 1
ATOM 1478 O O . ALA A 1 182 ? 2.095 2.770 1.002 1.00 97.62 182 ALA A O 1
ATOM 1479 N N . HIS A 1 183 ? 3.856 2.216 -0.258 1.00 98.00 183 HIS A N 1
ATOM 1480 C CA . HIS A 1 183 ? 4.640 3.358 0.225 1.00 98.00 183 HIS A CA 1
ATOM 1481 C C . HIS A 1 183 ? 4.541 4.548 -0.718 1.00 98.00 183 HIS A C 1
ATOM 1483 O O . HIS A 1 183 ? 4.394 4.413 -1.930 1.00 98.00 183 HIS A O 1
ATOM 1489 N N . TYR A 1 184 ? 4.625 5.744 -0.139 1.00 98.06 184 TYR A N 1
ATOM 1490 C CA . TYR A 1 184 ? 4.638 6.993 -0.901 1.00 98.06 184 TYR A CA 1
ATOM 1491 C C . TYR A 1 184 ? 5.987 7.698 -0.865 1.00 98.06 184 TYR A C 1
ATOM 1493 O O . TYR A 1 184 ? 6.129 8.733 -1.519 1.00 98.06 184 TYR A O 1
ATOM 1501 N N . ASP A 1 185 ? 6.956 7.243 -0.073 1.00 96.62 185 ASP A N 1
ATOM 1502 C CA . ASP A 1 185 ? 8.298 7.802 -0.149 1.00 96.62 185 ASP A CA 1
ATOM 1503 C C . ASP A 1 185 ? 9.060 7.278 -1.366 1.00 96.62 185 ASP A C 1
ATOM 1505 O O . ASP A 1 185 ? 8.522 6.541 -2.185 1.00 96.62 185 ASP A O 1
ATOM 1509 N N . THR A 1 186 ? 10.274 7.784 -1.544 1.00 93.75 186 THR A N 1
ATOM 1510 C CA . THR A 1 186 ? 11.145 7.429 -2.662 1.00 93.75 186 THR A CA 1
ATOM 1511 C C . THR A 1 186 ? 12.575 7.356 -2.157 1.00 93.75 186 THR A C 1
ATOM 1513 O O . THR A 1 186 ? 12.946 8.078 -1.211 1.00 93.75 186 THR A O 1
ATOM 1516 N N . VAL A 1 187 ? 13.428 6.630 -2.875 1.00 89.12 187 VAL A N 1
ATOM 1517 C CA . VAL A 1 187 ? 14.872 6.887 -2.844 1.00 89.12 187 VAL A CA 1
ATOM 1518 C C . VAL A 1 187 ? 15.196 8.364 -3.121 1.00 89.12 187 VAL A C 1
ATOM 1520 O O . VAL A 1 187 ? 14.396 9.140 -3.656 1.00 89.12 187 VAL A O 1
ATOM 1523 N N . TYR A 1 188 ? 16.409 8.785 -2.757 1.00 87.38 188 TYR A N 1
ATOM 1524 C CA . TYR A 1 188 ? 16.834 10.184 -2.873 1.00 87.38 188 TYR A CA 1
ATOM 1525 C C . TYR A 1 188 ? 16.867 10.702 -4.320 1.00 87.38 188 TYR A C 1
ATOM 1527 O O . TYR A 1 188 ? 16.512 11.851 -4.572 1.00 87.38 188 TYR A O 1
ATOM 1535 N N . VAL A 1 189 ? 17.328 9.877 -5.264 1.00 83.56 189 VAL A N 1
ATOM 1536 C CA . VAL A 1 189 ? 17.650 10.313 -6.635 1.00 83.56 189 VAL A CA 1
ATOM 1537 C C . VAL A 1 189 ? 16.483 10.191 -7.618 1.00 83.56 189 VAL A C 1
ATOM 1539 O O . VAL A 1 189 ? 16.458 10.907 -8.618 1.00 83.56 189 VAL A O 1
ATOM 1542 N N . ASN A 1 190 ? 15.502 9.331 -7.339 1.00 86.06 190 ASN A N 1
ATOM 1543 C CA . ASN A 1 190 ? 14.449 8.957 -8.284 1.00 86.06 190 ASN A CA 1
ATOM 1544 C C . ASN A 1 190 ? 13.083 9.527 -7.850 1.00 86.06 190 ASN A C 1
ATOM 1546 O O . ASN A 1 190 ? 12.730 9.410 -6.676 1.00 86.06 190 ASN A O 1
ATOM 1550 N N . PRO A 1 191 ? 12.300 10.139 -8.762 1.00 88.19 191 PRO A N 1
ATOM 1551 C CA . PRO A 1 191 ? 10.916 10.530 -8.494 1.00 88.19 191 PRO A CA 1
ATOM 1552 C C . PRO A 1 191 ? 9.986 9.394 -8.052 1.00 88.19 191 PRO A C 1
ATOM 1554 O O . PRO A 1 191 ? 8.928 9.687 -7.497 1.00 88.19 191 PRO A O 1
ATOM 1557 N N . GLY A 1 192 ? 10.353 8.135 -8.305 1.00 91.12 192 GLY A N 1
ATOM 1558 C CA . GLY A 1 192 ? 9.629 6.968 -7.809 1.00 91.12 192 GLY A CA 1
ATOM 1559 C C . GLY A 1 192 ? 8.197 6.901 -8.331 1.00 91.12 192 GLY A C 1
ATOM 1560 O O . GLY A 1 192 ? 7.251 6.839 -7.547 1.00 91.12 192 GLY A O 1
ATOM 1561 N N . ILE A 1 193 ? 8.021 7.049 -9.651 1.00 91.31 193 ILE A N 1
ATOM 1562 C CA . ILE A 1 193 ? 6.699 6.933 -10.288 1.00 91.31 193 ILE A CA 1
ATOM 1563 C C . ILE A 1 193 ? 6.251 5.474 -10.261 1.00 91.31 193 ILE A C 1
ATOM 1565 O O . ILE A 1 193 ? 5.145 5.204 -9.814 1.00 91.31 193 ILE A O 1
ATOM 1569 N N . GLU A 1 194 ? 7.108 4.552 -10.704 1.00 88.19 194 GLU A N 1
ATOM 1570 C CA . GLU A 1 194 ? 6.845 3.114 -10.606 1.00 88.19 194 GLU A CA 1
ATOM 1571 C C . GLU A 1 194 ? 6.958 2.651 -9.152 1.00 88.19 194 GLU A C 1
ATOM 1573 O O . GLU A 1 194 ? 6.009 2.078 -8.639 1.00 88.19 194 GLU A O 1
ATOM 1578 N N . ASP A 1 195 ? 8.059 3.005 -8.487 1.00 88.69 195 ASP A N 1
ATOM 1579 C CA . ASP A 1 195 ? 8.425 2.590 -7.129 1.00 88.69 195 ASP A CA 1
ATOM 1580 C C . ASP A 1 195 ? 8.407 3.800 -6.163 1.00 88.69 195 ASP A C 1
ATOM 1582 O O . ASP A 1 195 ? 9.331 4.615 -6.134 1.00 88.69 195 ASP A O 1
ATOM 1586 N N . ASN A 1 196 ? 7.309 4.068 -5.452 1.00 93.31 196 ASN A N 1
ATOM 1587 C CA . ASN A 1 196 ? 6.016 3.375 -5.544 1.00 93.31 196 ASN A CA 1
ATOM 1588 C C . ASN A 1 196 ? 4.831 4.342 -5.670 1.00 93.31 196 ASN A C 1
ATOM 1590 O O . ASN A 1 196 ? 3.787 4.257 -5.013 1.00 93.31 196 ASN A O 1
ATOM 1594 N N . GLY A 1 197 ? 4.993 5.320 -6.564 1.00 96.00 197 GLY A N 1
ATOM 1595 C CA . GLY A 1 197 ? 3.895 6.178 -6.997 1.00 96.00 197 GLY A CA 1
ATOM 1596 C C . GLY A 1 197 ? 2.737 5.380 -7.603 1.00 96.00 197 GLY A C 1
ATOM 1597 O O . GLY A 1 197 ? 1.582 5.740 -7.393 1.00 96.00 197 GLY A O 1
ATOM 1598 N N . SER A 1 198 ? 3.031 4.285 -8.303 1.00 93.69 198 SER A N 1
ATOM 1599 C CA . SER A 1 198 ? 2.057 3.442 -8.993 1.00 93.69 198 SER A CA 1
ATOM 1600 C C . SER A 1 198 ? 1.110 2.735 -8.022 1.00 93.69 198 SER A C 1
ATOM 1602 O O . SER A 1 198 ? -0.107 2.912 -8.124 1.00 93.69 198 SER A O 1
ATOM 1604 N N . GLY A 1 199 ? 1.648 2.036 -7.020 1.00 95.31 199 GLY A N 1
ATOM 1605 C CA . GLY A 1 199 ? 0.875 1.421 -5.948 1.00 95.31 199 GLY A CA 1
ATOM 1606 C C . GLY A 1 199 ? 0.153 2.475 -5.117 1.00 95.31 199 GLY A C 1
ATOM 1607 O O . GLY A 1 199 ? -1.035 2.340 -4.830 1.00 95.31 199 GLY A O 1
ATOM 1608 N N . SER A 1 200 ? 0.802 3.606 -4.822 1.00 97.94 200 SER A N 1
ATOM 1609 C CA . SER A 1 200 ? 0.140 4.710 -4.117 1.00 97.94 200 SER A CA 1
ATOM 1610 C C . SER A 1 200 ? -1.081 5.264 -4.867 1.00 97.94 200 SER A C 1
ATOM 1612 O O . SER A 1 200 ? -2.114 5.537 -4.249 1.00 97.94 200 SER A O 1
ATOM 1614 N N . VAL A 1 201 ? -1.005 5.426 -6.193 1.00 97.31 201 VAL A N 1
ATOM 1615 C CA . VAL A 1 201 ? -2.152 5.837 -7.021 1.00 97.31 201 VAL A CA 1
ATOM 1616 C C . VAL A 1 201 ? -3.232 4.758 -7.023 1.00 97.31 201 VAL A C 1
ATOM 1618 O O . VAL A 1 201 ? -4.408 5.097 -6.885 1.00 97.31 201 VAL A O 1
ATOM 1621 N N . LEU A 1 202 ? -2.856 3.479 -7.106 1.00 95.44 202 LEU A N 1
ATOM 1622 C CA . LEU A 1 202 ? -3.794 2.358 -7.037 1.00 95.44 202 LEU A CA 1
ATOM 1623 C C . LEU A 1 202 ? -4.561 2.338 -5.705 1.00 95.44 202 LEU A C 1
ATOM 1625 O O . LEU A 1 202 ? -5.788 2.208 -5.706 1.00 95.44 202 LEU A O 1
ATOM 1629 N N . VAL A 1 203 ? -3.881 2.558 -4.575 1.00 98.06 203 VAL A N 1
ATOM 1630 C CA . VAL A 1 203 ? -4.506 2.685 -3.246 1.00 98.06 203 VAL A CA 1
ATOM 1631 C C . VAL A 1 203 ? -5.486 3.859 -3.211 1.00 98.06 203 VAL A C 1
ATOM 1633 O O . VAL A 1 203 ? -6.616 3.704 -2.744 1.00 98.06 203 VAL A O 1
ATOM 1636 N N . LEU A 1 204 ? -5.084 5.034 -3.708 1.00 97.88 204 LEU A N 1
ATOM 1637 C CA . LEU A 1 204 ? -5.919 6.241 -3.691 1.00 97.88 204 LEU A CA 1
ATOM 1638 C C . LEU A 1 204 ? -7.152 6.123 -4.595 1.00 97.88 204 LEU A C 1
ATOM 1640 O O . LEU A 1 204 ? -8.233 6.580 -4.217 1.00 97.88 204 LEU A O 1
ATOM 1644 N N . GLU A 1 205 ? -7.017 5.498 -5.761 1.00 96.00 205 GLU A N 1
ATOM 1645 C CA . GLU A 1 205 ? -8.139 5.282 -6.673 1.00 96.00 205 GLU A CA 1
ATOM 1646 C C . GLU A 1 205 ? -9.090 4.203 -6.141 1.00 96.00 205 GLU A C 1
ATOM 1648 O O . GLU A 1 205 ? -10.308 4.388 -6.143 1.00 96.00 205 GLU A O 1
ATOM 1653 N N . THR A 1 206 ? -8.551 3.124 -5.568 1.00 95.50 206 THR A N 1
ATOM 1654 C CA . THR A 1 206 ? -9.351 2.097 -4.884 1.00 95.50 206 THR A CA 1
ATOM 1655 C C . THR A 1 206 ? -10.121 2.699 -3.706 1.00 95.50 206 THR A C 1
ATOM 1657 O O . THR A 1 206 ? -11.317 2.448 -3.549 1.00 95.50 206 THR A O 1
ATOM 1660 N N . ALA A 1 207 ? -9.477 3.568 -2.919 1.00 97.00 207 ALA A N 1
ATOM 1661 C CA . ALA A 1 207 ? -10.118 4.347 -1.862 1.00 97.00 207 ALA A CA 1
ATOM 1662 C C . ALA A 1 207 ? -11.279 5.198 -2.397 1.00 97.00 207 ALA A C 1
ATOM 1664 O O . ALA A 1 207 ? -12.386 5.150 -1.854 1.00 97.00 207 ALA A O 1
ATOM 1665 N N . ARG A 1 208 ? -11.066 5.939 -3.491 1.00 95.19 208 ARG A N 1
ATOM 1666 C CA . ARG A 1 208 ? -12.115 6.751 -4.121 1.00 95.19 208 ARG A CA 1
ATOM 1667 C C . ARG A 1 208 ? -13.312 5.897 -4.542 1.00 95.19 208 ARG A C 1
ATOM 1669 O O . ARG A 1 208 ? -14.453 6.274 -4.269 1.00 95.19 208 ARG A O 1
ATOM 1676 N N . LEU A 1 209 ? -13.074 4.752 -5.178 1.00 93.75 209 LEU A N 1
ATOM 1677 C CA . LEU A 1 209 ? -14.133 3.852 -5.642 1.00 93.75 209 LEU A CA 1
ATOM 1678 C C . LEU A 1 209 ? -14.916 3.243 -4.478 1.00 93.75 209 LEU A C 1
ATOM 1680 O O . LEU A 1 209 ? -16.146 3.312 -4.456 1.00 93.75 209 LEU A O 1
ATOM 1684 N N . LEU A 1 210 ? -14.213 2.713 -3.477 1.00 93.69 210 LEU A N 1
ATOM 1685 C CA . LEU A 1 210 ? -14.839 2.059 -2.330 1.00 93.69 210 LEU A CA 1
ATOM 1686 C C . LEU A 1 210 ? -15.564 3.040 -1.403 1.00 93.69 210 LEU A C 1
ATOM 1688 O O . LEU A 1 210 ? -16.517 2.645 -0.732 1.00 93.69 210 LEU A O 1
ATOM 1692 N N . SER A 1 211 ? -15.217 4.331 -1.428 1.00 93.19 211 SER A N 1
ATOM 1693 C CA . SER A 1 211 ? -15.951 5.363 -0.681 1.00 93.19 211 SER A CA 1
ATOM 1694 C C . SER A 1 211 ? -17.443 5.439 -1.026 1.00 93.19 211 SER A C 1
ATOM 1696 O O . SER A 1 211 ? -18.266 5.758 -0.169 1.00 93.19 211 SER A O 1
ATOM 1698 N N . GLN A 1 212 ? -17.821 5.057 -2.248 1.00 89.31 212 GLN A N 1
ATOM 1699 C CA . GLN A 1 212 ? -19.217 5.031 -2.702 1.00 89.31 212 GLN A CA 1
ATOM 1700 C C . GLN A 1 212 ? -20.032 3.891 -2.073 1.00 89.31 212 GLN A C 1
ATOM 1702 O O . GLN A 1 212 ? -21.261 3.879 -2.159 1.00 89.31 212 GLN A O 1
ATOM 1707 N N . TYR A 1 213 ? -19.356 2.946 -1.419 1.00 87.56 213 TYR A N 1
ATOM 1708 C CA . TYR A 1 213 ? -19.948 1.814 -0.713 1.00 87.56 213 TYR A CA 1
ATOM 1709 C C . TYR A 1 213 ? -19.913 1.997 0.811 1.00 87.56 213 TYR A C 1
ATOM 1711 O O . TYR A 1 213 ? -20.155 1.044 1.552 1.00 87.56 213 TYR A O 1
ATOM 1719 N N . ALA A 1 214 ? -19.644 3.214 1.299 1.00 87.31 214 ALA A N 1
ATOM 1720 C CA . ALA A 1 214 ? -19.686 3.527 2.723 1.00 87.31 214 ALA A CA 1
ATOM 1721 C C . ALA A 1 214 ? -21.012 3.085 3.367 1.00 87.31 214 ALA A C 1
ATOM 1723 O O . ALA A 1 214 ? -22.096 3.341 2.841 1.00 87.31 214 ALA A O 1
ATOM 1724 N N . GLY A 1 215 ? -20.913 2.385 4.501 1.00 84.88 215 GLY A N 1
ATOM 1725 C CA . GLY A 1 215 ? -22.061 1.816 5.215 1.00 84.88 215 GLY A CA 1
ATOM 1726 C C . GLY A 1 215 ? -22.687 0.569 4.576 1.00 84.88 215 GLY A C 1
ATOM 1727 O O . GLY A 1 215 ? -23.696 0.090 5.080 1.00 84.88 215 GLY A O 1
ATOM 1728 N N . ARG A 1 216 ? -22.124 0.041 3.478 1.00 88.00 216 ARG A N 1
ATOM 1729 C CA . ARG A 1 216 ? -22.594 -1.192 2.811 1.00 88.00 216 ARG A CA 1
ATOM 1730 C C . ARG A 1 216 ? -21.614 -2.359 2.922 1.00 88.00 216 ARG A C 1
ATOM 1732 O O . ARG A 1 216 ? -21.965 -3.476 2.554 1.00 88.00 216 ARG A O 1
ATOM 1739 N N . LEU A 1 217 ? -20.389 -2.096 3.370 1.00 90.25 217 LEU A N 1
ATOM 1740 C CA . LEU A 1 217 ? -19.348 -3.103 3.542 1.00 90.25 217 LEU A CA 1
ATOM 1741 C C . LEU A 1 217 ? -19.377 -3.633 4.976 1.00 90.25 217 LEU A C 1
ATOM 1743 O O . LEU A 1 217 ? -19.427 -2.855 5.924 1.00 90.25 217 LEU A O 1
ATOM 1747 N N . ASN A 1 218 ? -19.285 -4.953 5.121 1.00 92.19 218 ASN A N 1
ATOM 1748 C CA . ASN A 1 218 ? -19.224 -5.656 6.408 1.00 92.19 218 ASN A CA 1
ATOM 1749 C C . ASN A 1 218 ? -17.801 -5.726 6.996 1.00 92.19 218 ASN A C 1
ATOM 1751 O O . ASN A 1 218 ? -17.534 -6.537 7.881 1.00 92.19 218 ASN A O 1
ATOM 1755 N N . ALA A 1 219 ? -16.878 -4.935 6.452 1.00 93.19 219 ALA A N 1
ATOM 1756 C CA . ALA A 1 219 ? -15.494 -4.854 6.879 1.00 93.19 219 ALA A CA 1
ATOM 1757 C C . ALA A 1 219 ? -15.025 -3.401 6.810 1.00 93.19 219 ALA A C 1
ATOM 1759 O O . ALA A 1 219 ? -15.326 -2.681 5.852 1.00 93.19 219 ALA A O 1
ATOM 1760 N N . SER A 1 220 ? -14.291 -2.976 7.832 1.00 97.50 220 SER A N 1
ATOM 1761 C CA . SER A 1 220 ? -13.577 -1.710 7.816 1.00 97.50 220 SER A CA 1
ATOM 1762 C C . SER A 1 220 ? -12.333 -1.850 6.944 1.00 97.50 220 SER A C 1
ATOM 1764 O O . SER A 1 220 ? -11.572 -2.811 7.078 1.00 97.50 220 SER A O 1
ATOM 1766 N N . ILE A 1 221 ? -12.101 -0.876 6.066 1.00 98.19 221 ILE A N 1
ATOM 1767 C CA . ILE A 1 221 ? -10.953 -0.873 5.156 1.00 98.19 221 ILE A CA 1
ATOM 1768 C C . ILE A 1 221 ? -9.988 0.235 5.555 1.00 98.19 221 ILE A C 1
ATOM 1770 O O . ILE A 1 221 ? -10.358 1.409 5.627 1.00 98.19 221 ILE A O 1
ATOM 1774 N N . TYR A 1 222 ? -8.744 -0.153 5.812 1.00 98.44 222 TYR A N 1
ATOM 1775 C CA . TYR A 1 222 ? -7.639 0.737 6.138 1.00 98.44 222 TYR A CA 1
ATOM 1776 C C . TYR A 1 222 ? -6.814 0.965 4.876 1.00 98.44 222 TYR A C 1
ATOM 1778 O O . TYR A 1 222 ? -6.015 0.116 4.496 1.00 98.44 222 TYR A O 1
ATOM 1786 N N . PHE A 1 223 ? -6.998 2.121 4.246 1.00 98.75 223 PHE A N 1
ATOM 1787 C CA . PHE A 1 223 ? -6.129 2.599 3.179 1.00 98.75 223 PHE A CA 1
ATOM 1788 C C . PHE A 1 223 ? -4.920 3.280 3.804 1.00 98.75 223 PHE A C 1
ATOM 1790 O O . PHE A 1 223 ? -5.077 4.248 4.552 1.00 98.75 223 PHE 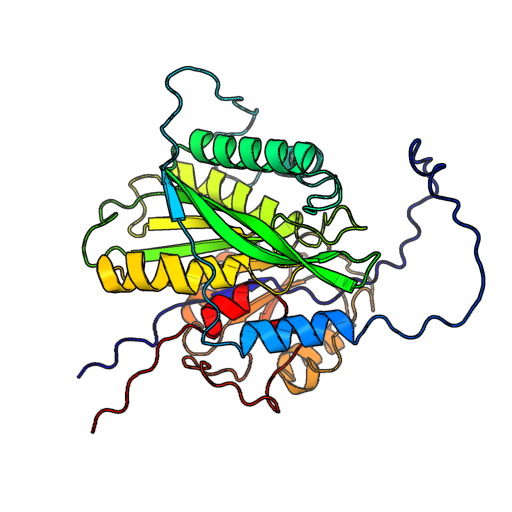A O 1
ATOM 1797 N N . ILE A 1 224 ? -3.721 2.782 3.526 1.00 98.69 224 ILE A N 1
ATOM 1798 C CA . ILE A 1 224 ? -2.498 3.280 4.150 1.00 98.69 224 ILE A CA 1
ATOM 1799 C C . ILE A 1 224 ? -1.423 3.569 3.115 1.00 98.69 224 ILE A C 1
ATOM 1801 O O . ILE A 1 224 ? -1.123 2.737 2.270 1.00 98.69 224 ILE A O 1
ATOM 1805 N N . LEU A 1 225 ? -0.823 4.754 3.213 1.00 98.81 225 LEU A N 1
ATOM 1806 C CA . LEU A 1 225 ? 0.418 5.060 2.518 1.00 98.81 225 LEU A CA 1
ATOM 1807 C C . LEU A 1 225 ? 1.569 5.085 3.532 1.00 98.81 225 LEU A C 1
ATOM 1809 O O . LEU A 1 225 ? 1.609 5.968 4.401 1.00 98.81 225 LEU A O 1
ATOM 1813 N N . PHE A 1 226 ? 2.451 4.087 3.448 1.00 98.56 226 PHE A N 1
ATOM 1814 C CA . PHE A 1 226 ? 3.621 3.919 4.308 1.00 98.56 226 PHE A CA 1
ATOM 1815 C C . PHE A 1 226 ? 4.729 4.902 3.943 1.00 98.56 226 PHE A C 1
ATOM 1817 O O . PHE A 1 226 ? 4.847 5.356 2.807 1.00 98.56 226 PHE A O 1
ATOM 1824 N N . ASP A 1 227 ? 5.530 5.256 4.937 1.00 97.88 227 ASP A N 1
ATOM 1825 C CA . ASP A 1 227 ? 6.690 6.122 4.771 1.00 97.88 227 ASP A CA 1
ATOM 1826 C C . ASP A 1 227 ? 7.961 5.384 5.172 1.00 97.88 227 ASP A C 1
ATOM 1828 O O . ASP A 1 227 ? 7.942 4.603 6.115 1.00 97.88 227 ASP A O 1
ATOM 1832 N N . GLN A 1 228 ? 9.083 5.727 4.553 1.00 94.44 228 GLN A N 1
ATOM 1833 C CA . GLN A 1 228 ? 10.391 5.155 4.863 1.00 94.44 228 GLN A CA 1
ATOM 1834 C C . GLN A 1 228 ? 10.474 3.650 4.563 1.00 94.44 228 GLN A C 1
ATOM 1836 O O . GLN A 1 228 ? 11.171 2.925 5.276 1.00 94.44 228 GLN A O 1
ATOM 1841 N N . GLU A 1 229 ? 9.799 3.196 3.504 1.00 92.75 229 GLU A N 1
ATOM 1842 C CA . GLU A 1 229 ? 10.021 1.860 2.928 1.00 92.75 229 GLU A CA 1
ATOM 1843 C C . GLU A 1 229 ? 11.470 1.753 2.438 1.00 92.75 229 GLU A C 1
ATOM 1845 O O . GLU A 1 229 ? 12.223 0.889 2.889 1.00 92.75 229 GLU A O 1
ATOM 1850 N N . GLU A 1 230 ? 11.912 2.786 1.721 1.00 88.12 230 GLU A N 1
ATOM 1851 C CA . GLU A 1 230 ? 13.219 2.900 1.057 1.00 88.12 230 GLU A CA 1
ATOM 1852 C C . GLU A 1 230 ? 14.383 3.058 2.049 1.00 88.12 230 GLU A C 1
ATOM 1854 O O . GLU A 1 230 ? 15.552 3.205 1.690 1.00 88.12 230 GLU A O 1
ATOM 1859 N N . SER A 1 231 ? 14.055 3.118 3.341 1.00 86.31 231 SER A N 1
ATOM 1860 C CA . SER A 1 231 ? 14.999 3.122 4.461 1.00 86.31 231 SER A CA 1
ATOM 1861 C C . SER A 1 231 ? 14.969 1.810 5.251 1.00 86.31 231 SER A C 1
ATOM 1863 O O . SER A 1 231 ? 15.487 1.760 6.364 1.00 86.31 231 SER A O 1
ATOM 1865 N N . GLY A 1 232 ? 14.376 0.757 4.684 1.00 85.75 232 GLY A N 1
ATOM 1866 C CA . GLY A 1 232 ? 14.266 -0.571 5.278 1.00 85.75 232 GLY A CA 1
ATOM 1867 C C . GLY A 1 232 ? 12.942 -0.800 6.008 1.00 85.75 232 GLY A C 1
ATOM 1868 O O . GLY A 1 232 ? 12.959 -1.221 7.166 1.00 85.75 232 GLY A O 1
ATOM 1869 N N . LEU A 1 233 ? 11.813 -0.536 5.343 1.00 89.50 233 LEU A N 1
ATOM 1870 C CA . LEU A 1 233 ? 10.451 -0.881 5.790 1.00 89.50 233 LEU A CA 1
ATOM 1871 C C . LEU A 1 233 ? 9.994 -0.214 7.092 1.00 89.50 233 LEU A C 1
ATOM 1873 O O . LEU A 1 233 ? 9.106 -0.715 7.785 1.00 89.50 233 LEU A O 1
ATOM 1877 N N . GLU A 1 234 ? 10.599 0.912 7.471 1.00 91.06 234 GLU A N 1
ATOM 1878 C CA . GLU A 1 234 ? 10.393 1.504 8.796 1.00 91.06 234 GLU A CA 1
ATOM 1879 C C . GLU A 1 234 ? 8.908 1.831 9.045 1.00 91.06 234 GLU A C 1
ATOM 1881 O O . GLU A 1 234 ? 8.404 1.623 10.150 1.00 91.06 234 GLU A O 1
ATOM 1886 N N . GLY A 1 235 ? 8.188 2.296 8.018 1.00 95.12 235 GLY A N 1
ATOM 1887 C CA . GLY A 1 235 ? 6.771 2.644 8.110 1.00 95.12 235 GLY A CA 1
ATOM 1888 C C . GLY A 1 235 ? 5.846 1.458 8.289 1.00 95.12 235 GLY A C 1
ATOM 1889 O O . GLY A 1 235 ? 5.034 1.470 9.220 1.00 95.12 235 GLY A O 1
ATOM 1890 N N . SER A 1 236 ? 5.941 0.438 7.439 1.00 93.00 236 SER A N 1
ATOM 1891 C CA . SER A 1 236 ? 5.095 -0.751 7.567 1.00 93.00 236 SER A CA 1
ATOM 1892 C C . SER A 1 236 ? 5.411 -1.535 8.841 1.00 93.00 236 SER A C 1
ATOM 1894 O O . SER A 1 236 ? 4.481 -1.956 9.533 1.00 93.00 236 SER A O 1
ATOM 1896 N N . LEU A 1 237 ? 6.683 -1.630 9.244 1.00 90.62 237 LEU A N 1
ATOM 1897 C CA . LEU A 1 237 ? 7.073 -2.242 10.517 1.00 90.62 237 LEU A CA 1
ATOM 1898 C C . LEU A 1 237 ? 6.489 -1.475 11.710 1.00 90.62 237 LEU A C 1
ATOM 1900 O O . LEU A 1 237 ? 5.872 -2.086 12.587 1.00 90.62 237 LEU A O 1
ATOM 1904 N N . ALA A 1 238 ? 6.604 -0.142 11.731 1.00 93.06 238 ALA A N 1
ATOM 1905 C CA . ALA A 1 238 ? 6.005 0.683 12.780 1.00 93.06 238 ALA A CA 1
ATOM 1906 C C . ALA A 1 238 ? 4.473 0.558 12.806 1.00 93.06 238 ALA A C 1
ATOM 1908 O O . ALA A 1 238 ? 3.866 0.500 13.882 1.00 93.06 238 ALA A O 1
ATOM 1909 N N . PHE A 1 239 ? 3.824 0.510 11.639 1.00 94.81 239 PHE A N 1
ATOM 1910 C CA . PHE A 1 239 ? 2.379 0.321 11.537 1.00 94.81 239 PHE A CA 1
ATOM 1911 C C . PHE A 1 239 ? 1.955 -1.003 12.151 1.00 94.81 239 PHE A C 1
ATOM 1913 O O . PHE A 1 239 ? 1.137 -1.003 13.072 1.00 94.81 239 PHE A O 1
ATOM 1920 N N . VAL A 1 240 ? 2.533 -2.112 11.693 1.00 90.69 240 VAL A N 1
ATOM 1921 C CA . VAL A 1 240 ? 2.120 -3.443 12.129 1.00 90.69 240 VAL A CA 1
ATOM 1922 C C . VAL A 1 240 ? 2.436 -3.656 13.612 1.00 90.69 240 VAL A C 1
ATOM 1924 O O . VAL A 1 240 ? 1.539 -4.014 14.378 1.00 90.69 240 VAL A O 1
ATOM 1927 N N . ARG A 1 241 ? 3.669 -3.349 14.043 1.00 88.31 241 ARG A N 1
ATOM 1928 C CA . ARG A 1 241 ? 4.174 -3.680 15.388 1.00 88.31 241 ARG A CA 1
ATOM 1929 C C . ARG A 1 241 ? 3.677 -2.759 16.503 1.00 88.31 241 ARG A C 1
ATOM 1931 O O . ARG A 1 241 ? 3.610 -3.194 17.647 1.00 88.31 241 ARG A O 1
ATOM 1938 N N . GLU A 1 242 ? 3.329 -1.500 16.222 1.00 89.44 242 GLU A N 1
ATOM 1939 C CA . GLU A 1 242 ? 3.010 -0.521 17.284 1.00 89.44 242 GLU A CA 1
ATOM 1940 C C . GLU A 1 242 ? 1.620 0.124 17.188 1.00 89.44 242 GLU A C 1
ATOM 1942 O O . GLU A 1 242 ? 1.165 0.830 18.107 1.00 89.44 242 GLU A O 1
ATOM 1947 N N . TYR A 1 243 ? 0.922 -0.095 16.077 1.00 92.38 243 TYR A N 1
ATOM 1948 C CA . TYR A 1 243 ? -0.432 0.404 15.894 1.00 92.38 243 TYR A CA 1
ATOM 1949 C C . TYR A 1 243 ? -1.414 -0.714 15.570 1.00 92.38 243 TYR A C 1
ATOM 1951 O O . TYR A 1 243 ? -2.328 -0.941 16.359 1.00 92.38 243 TYR A O 1
ATOM 1959 N N . PHE A 1 244 ? -1.227 -1.418 14.460 1.00 91.75 244 PHE A N 1
ATOM 1960 C CA . PHE A 1 244 ? -2.206 -2.362 13.947 1.00 91.75 244 PHE A CA 1
ATOM 1961 C C . PHE A 1 244 ? -2.408 -3.549 14.889 1.00 91.75 244 PHE A C 1
ATOM 1963 O O . PHE A 1 244 ? -3.495 -3.691 15.449 1.00 91.75 244 PHE A O 1
ATOM 1970 N N . VAL A 1 245 ? -1.363 -4.339 15.154 1.00 89.06 245 VAL A N 1
ATOM 1971 C CA . VAL A 1 245 ? -1.487 -5.525 16.013 1.00 89.06 245 VAL A CA 1
ATOM 1972 C C . V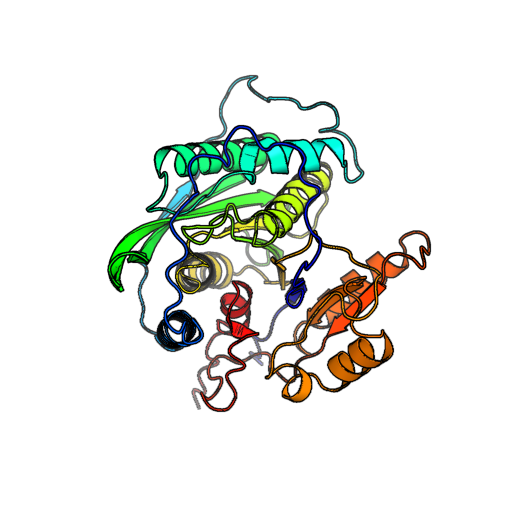AL A 1 245 ? -1.886 -5.136 17.442 1.00 89.06 245 VAL A C 1
ATOM 1974 O O . VAL A 1 245 ? -2.963 -5.551 17.874 1.00 89.06 245 VAL A O 1
ATOM 1977 N N . PRO A 1 246 ? -1.165 -4.249 18.160 1.00 88.94 246 PRO A N 1
ATOM 1978 C CA . PRO A 1 246 ? -1.483 -4.022 19.569 1.00 88.94 246 PRO A CA 1
ATOM 1979 C C . PRO A 1 246 ? -2.797 -3.268 19.795 1.00 88.94 246 PRO A C 1
ATOM 1981 O O . PRO A 1 246 ? -3.480 -3.466 20.801 1.00 88.94 246 PRO A O 1
ATOM 1984 N N . LYS A 1 247 ? -3.169 -2.341 18.898 1.00 91.25 247 LYS A N 1
ATOM 1985 C CA . LYS A 1 247 ? -4.321 -1.451 19.136 1.00 91.25 247 LYS A CA 1
ATOM 1986 C C . LYS A 1 247 ? -5.574 -1.869 18.388 1.00 91.25 247 LYS A C 1
ATOM 1988 O O . LYS A 1 247 ? -6.656 -1.598 18.911 1.00 91.25 247 LYS A O 1
ATOM 1993 N N . ILE A 1 248 ? -5.454 -2.446 17.194 1.00 92.06 248 ILE A N 1
ATOM 1994 C CA . ILE A 1 248 ? -6.604 -2.866 16.382 1.00 92.06 248 ILE A CA 1
ATOM 1995 C C . ILE A 1 248 ? -6.896 -4.346 16.632 1.00 92.06 248 ILE A C 1
ATOM 1997 O O . ILE A 1 248 ? -8.006 -4.690 17.023 1.00 92.06 248 ILE A O 1
ATOM 2001 N N . ILE A 1 249 ? -5.898 -5.218 16.510 1.00 88.75 249 ILE A N 1
ATOM 2002 C CA . ILE A 1 249 ? -6.127 -6.659 16.667 1.00 88.75 249 ILE A CA 1
ATOM 2003 C C . ILE A 1 249 ? -6.289 -7.029 18.142 1.00 88.75 249 ILE A C 1
ATOM 2005 O O . ILE A 1 249 ? -7.352 -7.482 18.544 1.00 88.75 249 ILE A O 1
ATOM 2009 N N . GLU A 1 250 ? -5.297 -6.764 18.989 1.00 88.75 250 GLU A N 1
ATOM 2010 C CA . GLU A 1 250 ? -5.316 -7.220 20.386 1.00 88.75 250 GLU A CA 1
ATOM 2011 C C . GLU A 1 250 ? -6.295 -6.418 21.253 1.00 88.75 250 GLU A C 1
ATOM 2013 O O . GLU A 1 250 ? -7.172 -6.975 21.918 1.00 88.75 250 GLU A O 1
ATOM 2018 N N . LYS A 1 251 ? -6.168 -5.083 21.253 1.00 91.12 251 LYS A N 1
ATOM 2019 C CA . LYS A 1 251 ? -6.974 -4.227 22.135 1.00 91.12 251 LYS A CA 1
ATOM 2020 C C . LYS A 1 251 ? -8.430 -4.100 21.693 1.00 91.12 251 LYS A C 1
ATOM 2022 O O . LYS A 1 251 ? -9.312 -4.107 22.550 1.00 91.12 251 LYS A O 1
ATOM 2027 N N . GLN A 1 252 ? -8.689 -3.916 20.396 1.00 92.69 252 GLN A N 1
ATOM 2028 C CA . GLN A 1 252 ? -10.064 -3.806 19.882 1.00 92.69 252 GLN A CA 1
ATOM 2029 C C . GLN A 1 252 ? -10.682 -5.170 19.564 1.00 92.69 252 GLN A C 1
ATOM 2031 O O . GLN A 1 252 ? -11.900 -5.236 19.418 1.00 92.69 252 GLN A O 1
ATOM 2036 N N . LYS A 1 253 ? -9.885 -6.251 19.533 1.00 92.38 253 LYS A N 1
ATOM 2037 C CA . LYS A 1 253 ? -10.342 -7.603 19.177 1.00 92.38 253 LYS A CA 1
ATOM 2038 C C . LYS A 1 253 ? -11.009 -7.625 17.803 1.00 92.38 253 LYS A C 1
ATOM 2040 O O . LYS A 1 253 ? -12.084 -8.200 17.637 1.00 92.38 253 LYS A O 1
ATOM 2045 N N . ALA A 1 254 ? -10.401 -6.918 16.856 1.00 92.12 254 ALA A N 1
ATOM 2046 C CA . ALA A 1 254 ? -10.830 -6.909 15.470 1.00 92.12 254 ALA A CA 1
ATOM 2047 C C . ALA A 1 254 ? -10.385 -8.204 14.769 1.00 92.12 254 ALA A C 1
ATOM 2049 O O . ALA A 1 254 ? -9.334 -8.764 15.085 1.00 92.12 254 ALA A O 1
ATOM 2050 N N . GLU A 1 255 ? -11.173 -8.667 13.805 1.00 91.25 255 GLU A N 1
ATOM 2051 C CA . GLU A 1 255 ? -10.870 -9.838 12.988 1.00 91.25 255 GLU A CA 1
ATOM 2052 C C . GLU A 1 255 ? -10.099 -9.408 11.742 1.00 91.25 255 GLU A C 1
ATOM 2054 O O . GLU A 1 255 ? -10.637 -8.767 10.838 1.00 91.25 255 GLU A O 1
ATOM 2059 N N . TYR A 1 256 ? -8.817 -9.754 11.677 1.00 88.50 256 TYR A N 1
ATOM 2060 C CA . TYR A 1 256 ? -8.004 -9.459 10.504 1.00 88.50 256 TYR A CA 1
ATOM 2061 C C . TYR A 1 256 ? -8.354 -10.403 9.350 1.00 88.50 256 TYR A C 1
ATOM 2063 O O . TYR A 1 256 ? -8.153 -11.612 9.439 1.00 88.50 256 TYR A O 1
ATOM 2071 N N . VAL A 1 257 ? -8.881 -9.843 8.260 1.00 90.12 257 VAL A N 1
ATOM 2072 C CA . VAL A 1 257 ? -9.199 -10.591 7.036 1.00 90.12 257 VAL A CA 1
ATOM 2073 C C . VAL A 1 257 ? -7.989 -10.650 6.108 1.00 90.12 257 VAL A C 1
ATOM 2075 O O . VAL A 1 257 ? -7.791 -11.660 5.446 1.00 90.12 257 VAL A O 1
ATOM 2078 N N . GLY A 1 258 ? -7.183 -9.591 6.041 1.00 88.19 258 GLY A N 1
ATOM 2079 C CA . GLY A 1 258 ? -5.964 -9.567 5.233 1.00 88.19 258 GLY A CA 1
ATOM 2080 C C . GLY A 1 258 ? -5.573 -8.186 4.707 1.00 88.19 258 GLY A C 1
ATOM 2081 O O . GLY A 1 258 ? -6.225 -7.186 5.015 1.00 88.19 258 GLY A O 1
ATOM 2082 N N . ALA A 1 259 ? -4.508 -8.129 3.910 1.00 92.31 259 ALA A N 1
ATOM 2083 C CA . ALA A 1 259 ? -3.919 -6.912 3.370 1.00 92.31 259 ALA A CA 1
ATOM 2084 C C . ALA A 1 259 ? -3.574 -7.023 1.877 1.00 92.31 259 ALA A C 1
ATOM 2086 O O . ALA A 1 259 ? -2.821 -7.895 1.469 1.00 92.31 259 ALA A O 1
ATOM 2087 N N . PHE A 1 260 ? -4.031 -6.079 1.064 1.00 93.06 260 PHE A N 1
ATOM 2088 C CA . PHE A 1 260 ? -3.554 -5.892 -0.304 1.00 93.06 260 PHE A CA 1
ATOM 2089 C C . PHE A 1 260 ? -2.450 -4.827 -0.289 1.00 93.06 260 PHE A C 1
ATOM 2091 O O . PHE A 1 260 ? -2.756 -3.646 -0.135 1.00 93.06 260 PHE A O 1
ATOM 2098 N N . ILE A 1 261 ? -1.178 -5.223 -0.389 1.00 94.81 261 ILE A N 1
ATOM 2099 C CA . ILE A 1 261 ? -0.044 -4.289 -0.413 1.00 94.81 261 ILE A CA 1
ATOM 2100 C C . ILE A 1 261 ? 0.529 -4.239 -1.826 1.00 94.81 261 ILE A C 1
ATOM 2102 O O . ILE A 1 261 ? 1.016 -5.230 -2.358 1.00 94.81 261 ILE A O 1
ATOM 2106 N N . THR A 1 262 ? 0.412 -3.081 -2.453 1.00 93.88 262 THR A N 1
ATOM 2107 C CA . THR A 1 262 ? 0.685 -2.884 -3.872 1.00 93.88 262 THR A CA 1
ATOM 2108 C C . THR A 1 262 ? 2.042 -2.235 -4.070 1.00 93.88 262 THR A C 1
ATOM 2110 O O . THR A 1 262 ? 2.338 -1.232 -3.413 1.00 93.88 262 THR A O 1
ATOM 2113 N N . ASP A 1 263 ? 2.814 -2.758 -5.013 1.00 89.75 263 ASP A N 1
ATOM 2114 C CA . ASP A 1 263 ? 4.121 -2.237 -5.378 1.00 89.75 263 ASP A CA 1
ATOM 2115 C C . ASP A 1 263 ? 4.367 -2.377 -6.883 1.00 89.75 263 ASP A C 1
ATOM 2117 O O . ASP A 1 263 ? 3.990 -3.390 -7.475 1.00 89.75 263 ASP A O 1
ATOM 2121 N N . MET A 1 264 ? 4.943 -1.346 -7.506 1.00 89.06 264 MET A N 1
ATOM 2122 C CA . MET A 1 264 ? 5.315 -1.329 -8.931 1.00 89.06 264 MET A CA 1
ATOM 2123 C C . MET A 1 264 ? 4.220 -1.881 -9.876 1.00 89.06 264 MET A C 1
ATOM 2125 O O . MET A 1 264 ? 4.327 -2.968 -10.439 1.00 89.06 264 MET A O 1
ATOM 2129 N N . CYS A 1 265 ? 3.110 -1.151 -10.003 1.00 85.94 265 CYS A N 1
ATOM 2130 C CA . CYS A 1 265 ? 1.881 -1.588 -10.673 1.00 85.94 265 CYS A CA 1
ATOM 2131 C C . CYS A 1 265 ? 1.564 -0.871 -11.999 1.00 85.94 265 CYS A C 1
ATOM 2133 O O . CYS A 1 265 ? 0.419 -0.939 -12.451 1.00 85.94 265 CYS A O 1
ATOM 2135 N N . LEU A 1 266 ? 2.491 -0.099 -12.573 1.00 85.69 266 LEU A N 1
ATOM 2136 C CA . LEU A 1 266 ? 2.194 0.795 -13.702 1.00 85.69 266 LEU A CA 1
ATOM 2137 C C . LEU A 1 266 ? 2.758 0.298 -15.036 1.00 85.69 266 LEU A C 1
ATOM 2139 O O . LEU A 1 266 ? 2.121 0.505 -16.070 1.00 85.69 266 LEU A O 1
ATOM 2143 N N . THR A 1 267 ? 3.935 -0.322 -15.043 1.00 83.81 267 THR A N 1
ATOM 2144 C CA . THR A 1 267 ? 4.600 -0.691 -16.299 1.00 83.81 267 THR A CA 1
ATOM 2145 C C . THR A 1 267 ? 3.954 -1.917 -16.955 1.00 83.81 267 THR A C 1
ATOM 2147 O O . THR A 1 267 ? 3.773 -2.951 -16.320 1.00 83.81 267 THR A O 1
ATOM 2150 N N . TYR A 1 268 ? 3.655 -1.802 -18.251 1.00 85.31 268 TYR A N 1
ATOM 2151 C CA . TYR A 1 268 ? 3.225 -2.894 -19.124 1.00 85.31 268 TYR A CA 1
ATOM 2152 C C . TYR A 1 268 ? 4.101 -2.878 -20.376 1.00 85.31 268 TYR A C 1
ATOM 2154 O O . TYR A 1 268 ? 4.128 -1.880 -21.100 1.00 85.31 268 TYR A O 1
ATOM 2162 N N . ASP A 1 269 ? 4.822 -3.966 -20.625 1.00 85.19 269 ASP A N 1
ATOM 2163 C CA . ASP A 1 269 ? 5.673 -4.101 -21.804 1.00 85.19 269 ASP A CA 1
ATOM 2164 C C . ASP A 1 269 ? 5.510 -5.502 -22.407 1.00 85.19 269 ASP A C 1
ATOM 2166 O O . ASP A 1 269 ? 6.063 -6.483 -21.885 1.00 85.19 269 ASP A O 1
ATOM 2170 N N . PRO A 1 270 ? 4.751 -5.610 -23.512 1.00 87.38 270 PRO A N 1
ATOM 2171 C CA . PRO A 1 270 ? 4.479 -6.875 -24.137 1.00 87.38 270 PRO A CA 1
ATOM 2172 C C . PRO A 1 270 ? 5.630 -7.343 -25.005 1.00 87.38 270 PRO A C 1
ATOM 2174 O O . PRO A 1 270 ? 5.405 -8.342 -25.654 1.00 87.38 270 PRO A O 1
ATOM 2177 N N . GLU A 1 271 ? 6.805 -6.708 -25.078 1.00 91.31 271 GLU A N 1
ATOM 2178 C CA . GLU A 1 271 ? 7.943 -7.182 -25.882 1.00 91.31 271 GLU A CA 1
ATOM 2179 C C . GLU A 1 271 ? 8.740 -8.300 -25.181 1.00 91.31 271 GLU A C 1
ATOM 2181 O O . GLU A 1 271 ? 8.846 -8.314 -23.953 1.00 91.31 271 GLU A O 1
ATOM 2186 N N . PRO A 1 272 ? 9.313 -9.279 -25.915 1.00 93.12 272 PRO A N 1
ATOM 2187 C CA . PRO A 1 272 ? 10.075 -10.356 -25.288 1.00 93.12 272 PRO A CA 1
ATOM 2188 C C . PRO A 1 272 ? 11.293 -9.800 -24.540 1.00 93.12 272 PRO A C 1
ATOM 2190 O O . PRO A 1 272 ? 12.026 -8.971 -25.080 1.00 93.12 272 PRO A O 1
ATOM 2193 N N . ASN A 1 273 ? 11.585 -10.339 -23.356 1.00 89.31 273 ASN A N 1
ATOM 2194 C CA . ASN A 1 273 ? 12.681 -9.904 -22.477 1.00 89.31 273 ASN A CA 1
ATOM 2195 C C . ASN A 1 273 ? 12.565 -8.456 -21.967 1.00 89.31 273 ASN A C 1
ATOM 2197 O O . ASN A 1 273 ? 13.584 -7.834 -21.653 1.00 89.31 273 ASN A O 1
ATOM 2201 N N . SER A 1 274 ? 11.349 -7.917 -21.865 1.00 86.25 274 SER A N 1
ATOM 2202 C CA . SER A 1 274 ? 11.103 -6.594 -21.285 1.00 86.25 274 SER A CA 1
ATOM 2203 C C . SER A 1 274 ? 11.268 -6.539 -19.761 1.00 86.25 274 SER A C 1
ATOM 2205 O O . SER A 1 274 ? 11.425 -5.455 -19.194 1.00 86.25 274 SER A O 1
ATOM 2207 N N . GLN A 1 275 ? 11.313 -7.693 -19.088 1.00 82.00 275 GLN A N 1
ATOM 2208 C CA . GLN A 1 275 ? 11.605 -7.787 -17.656 1.00 82.00 275 GLN A CA 1
ATOM 2209 C C . GLN A 1 275 ? 12.694 -8.813 -17.330 1.00 82.00 275 GLN A C 1
ATOM 2211 O O . GLN A 1 275 ? 12.987 -9.725 -18.104 1.00 82.00 275 GLN A O 1
ATOM 2216 N N . GLN A 1 276 ? 13.280 -8.674 -16.139 1.00 80.75 276 GLN A N 1
ATOM 2217 C CA . GLN A 1 276 ? 14.226 -9.636 -15.569 1.00 80.75 276 GLN A CA 1
ATOM 2218 C C . GLN A 1 276 ? 13.678 -10.199 -14.260 1.00 80.75 276 GLN A C 1
ATOM 2220 O O . GLN A 1 276 ? 13.043 -9.484 -13.487 1.00 80.75 276 GLN A O 1
ATOM 2225 N N . ILE A 1 277 ? 13.963 -11.473 -13.985 1.00 81.31 277 ILE A N 1
ATOM 2226 C CA . ILE A 1 277 ? 13.647 -12.089 -12.694 1.00 81.31 277 ILE A CA 1
ATOM 2227 C C . ILE A 1 277 ? 14.865 -12.030 -11.757 1.00 81.31 277 ILE A C 1
ATOM 2229 O O . ILE A 1 277 ? 15.988 -12.273 -12.210 1.00 81.31 277 ILE A O 1
ATOM 2233 N N . PRO A 1 278 ? 14.685 -11.711 -10.464 1.00 80.06 278 PRO A N 1
ATOM 2234 C CA . PRO A 1 278 ? 15.759 -11.748 -9.487 1.00 80.06 278 PRO A CA 1
ATOM 2235 C C . PRO A 1 278 ? 16.362 -13.145 -9.327 1.00 80.06 278 PRO A C 1
ATOM 2237 O O . PRO A 1 278 ? 15.709 -14.160 -9.570 1.00 80.06 278 PRO A O 1
ATOM 2240 N N . ARG A 1 279 ? 17.621 -13.195 -8.880 1.00 78.88 279 ARG A N 1
ATOM 2241 C CA . ARG A 1 279 ? 18.404 -14.440 -8.774 1.00 78.88 279 ARG A CA 1
ATOM 2242 C C . ARG A 1 279 ? 17.774 -15.493 -7.859 1.00 78.88 279 ARG A C 1
ATOM 2244 O O . ARG A 1 279 ? 17.930 -16.680 -8.117 1.00 78.88 279 ARG A O 1
ATOM 2251 N N . ASP A 1 280 ? 17.091 -15.070 -6.802 1.00 80.88 280 ASP A N 1
ATOM 2252 C CA . ASP A 1 280 ? 16.438 -15.939 -5.821 1.00 80.88 280 ASP A CA 1
ATOM 2253 C C . ASP A 1 280 ? 15.030 -16.398 -6.250 1.00 80.88 280 ASP A C 1
ATOM 2255 O O . ASP A 1 280 ? 14.505 -17.368 -5.701 1.00 80.88 280 ASP A O 1
ATOM 2259 N N . PHE A 1 281 ? 14.441 -15.769 -7.273 1.00 85.19 281 PHE A N 1
ATOM 2260 C CA . PHE A 1 281 ? 13.072 -16.033 -7.714 1.00 85.19 281 PHE A CA 1
ATOM 2261 C C . PHE A 1 281 ? 12.852 -17.470 -8.232 1.00 85.19 281 PHE A C 1
ATOM 2263 O O . PHE A 1 281 ? 11.911 -18.106 -7.755 1.00 85.19 281 PHE A O 1
ATOM 2270 N N . PRO A 1 282 ? 13.696 -18.051 -9.119 1.00 88.69 282 PRO A N 1
ATOM 2271 C CA . PRO A 1 282 ? 13.516 -19.438 -9.571 1.00 88.69 282 PRO A CA 1
ATOM 2272 C C . PRO A 1 282 ? 13.615 -20.471 -8.448 1.00 88.69 282 PRO A C 1
ATOM 2274 O O . PRO A 1 282 ? 12.939 -21.493 -8.488 1.00 88.69 282 PRO A O 1
ATOM 2277 N N . THR A 1 283 ? 14.445 -20.201 -7.439 1.00 88.62 283 THR A N 1
ATOM 2278 C CA . THR A 1 283 ? 14.590 -21.074 -6.269 1.00 88.62 283 THR A CA 1
ATOM 2279 C C . THR A 1 283 ? 13.363 -20.992 -5.367 1.00 88.62 283 THR A C 1
ATOM 2281 O O . THR A 1 283 ? 12.927 -22.005 -4.828 1.00 88.62 283 THR A O 1
ATOM 2284 N N . MET A 1 284 ? 12.802 -19.792 -5.196 1.00 85.25 284 MET A N 1
ATOM 2285 C CA . MET A 1 284 ? 11.654 -19.570 -4.321 1.00 85.25 284 MET A CA 1
ATOM 2286 C C . MET A 1 284 ? 10.339 -20.048 -4.952 1.00 85.25 284 MET A C 1
ATOM 2288 O O . MET A 1 284 ? 9.530 -20.668 -4.272 1.00 85.25 284 MET A O 1
ATOM 2292 N N . VAL A 1 285 ? 10.104 -19.749 -6.232 1.00 89.62 285 VAL A N 1
ATOM 2293 C CA . VAL A 1 285 ? 8.827 -19.991 -6.929 1.00 89.62 285 VAL A CA 1
ATOM 2294 C C . VAL A 1 285 ? 9.061 -20.546 -8.344 1.00 89.62 285 VAL A C 1
ATOM 2296 O O . VAL A 1 285 ? 8.781 -19.865 -9.335 1.00 89.62 285 VAL A O 1
ATOM 2299 N N . PRO A 1 286 ? 9.562 -21.791 -8.472 1.00 93.50 286 PRO A N 1
ATOM 2300 C CA . PRO A 1 286 ? 9.958 -22.366 -9.760 1.00 93.50 286 PRO A CA 1
ATOM 2301 C C . PRO A 1 286 ? 8.813 -22.409 -10.780 1.00 93.50 286 PRO A C 1
ATOM 2303 O O . PRO A 1 286 ? 9.014 -22.033 -11.928 1.00 93.50 286 PRO A O 1
ATOM 2306 N N . GLU A 1 287 ? 7.588 -22.748 -10.358 1.00 95.31 287 GLU A N 1
ATOM 2307 C CA . GLU A 1 287 ? 6.411 -22.765 -11.246 1.00 95.31 287 GLU A CA 1
ATOM 2308 C C . GLU A 1 287 ? 6.129 -21.387 -11.872 1.00 95.31 287 GLU A C 1
ATOM 2310 O O . GLU A 1 287 ? 5.801 -21.282 -13.054 1.00 95.31 287 GLU A O 1
ATOM 2315 N N . ALA A 1 288 ? 6.285 -20.310 -11.093 1.00 92.56 288 ALA A N 1
ATOM 2316 C CA . ALA A 1 288 ? 6.113 -18.948 -11.590 1.00 92.56 288 ALA A CA 1
ATOM 2317 C C . ALA A 1 288 ? 7.271 -18.538 -12.511 1.00 92.56 288 ALA A C 1
ATOM 2319 O O . ALA A 1 288 ? 7.050 -17.853 -13.508 1.00 92.56 288 ALA A O 1
ATOM 2320 N N . ALA A 1 289 ? 8.499 -18.970 -12.208 1.00 92.81 289 ALA A N 1
ATOM 2321 C CA . ALA A 1 289 ? 9.662 -18.712 -13.053 1.00 92.81 289 ALA A CA 1
ATOM 2322 C C . ALA A 1 289 ? 9.523 -19.395 -14.422 1.00 92.81 289 ALA A C 1
ATOM 2324 O O . ALA A 1 289 ? 9.754 -18.755 -15.449 1.00 92.81 289 ALA A O 1
ATOM 2325 N N . ASP A 1 290 ? 9.064 -20.648 -14.443 1.00 96.50 290 ASP A N 1
ATOM 2326 C CA . ASP A 1 290 ? 8.770 -21.389 -15.670 1.00 96.50 290 ASP A CA 1
ATOM 2327 C C . ASP A 1 290 ? 7.654 -20.715 -16.471 1.00 96.50 290 ASP A C 1
ATOM 2329 O O . ASP A 1 290 ? 7.768 -20.564 -17.687 1.00 96.50 290 ASP A O 1
ATOM 2333 N N . TRP A 1 291 ? 6.595 -20.241 -15.805 1.00 96.19 291 TRP A N 1
ATOM 2334 C CA . TRP A 1 291 ? 5.523 -19.490 -16.462 1.00 96.19 291 TRP A CA 1
ATOM 2335 C C . TRP A 1 291 ? 6.047 -18.212 -17.133 1.00 96.19 291 TRP A C 1
ATOM 2337 O O . TRP A 1 291 ? 5.745 -17.964 -18.301 1.00 96.19 291 TRP A O 1
ATOM 2347 N N . ILE A 1 292 ? 6.884 -17.431 -16.440 1.00 91.62 292 ILE A N 1
ATOM 2348 C CA . ILE A 1 292 ? 7.488 -16.200 -16.979 1.00 91.62 292 ILE A CA 1
ATOM 2349 C C . ILE A 1 292 ? 8.427 -16.511 -18.150 1.00 91.62 292 ILE A C 1
ATOM 2351 O O . ILE A 1 292 ? 8.397 -15.814 -19.167 1.00 91.62 292 ILE A O 1
ATOM 2355 N N . SER A 1 293 ? 9.236 -17.566 -18.030 1.00 94.94 293 SER A N 1
ATOM 2356 C CA . SER A 1 293 ? 10.133 -18.036 -19.090 1.00 94.94 293 SER A CA 1
ATOM 2357 C C . SER A 1 293 ? 9.348 -18.454 -20.339 1.00 94.94 293 SER A C 1
ATOM 2359 O O . SER A 1 293 ? 9.638 -17.996 -21.446 1.00 94.94 293 SER A O 1
ATOM 2361 N N . ASN A 1 294 ? 8.269 -19.224 -20.161 1.00 96.94 294 ASN A N 1
ATOM 2362 C CA . ASN A 1 294 ? 7.355 -19.617 -21.238 1.00 96.94 294 ASN A CA 1
ATOM 2363 C C . ASN A 1 294 ? 6.624 -18.412 -21.852 1.00 96.94 294 ASN A C 1
ATOM 2365 O O . ASN A 1 294 ? 6.324 -18.408 -23.045 1.00 96.94 294 ASN A O 1
ATOM 2369 N N . ASN A 1 295 ? 6.403 -17.355 -21.068 1.00 93.06 295 ASN A N 1
ATOM 2370 C CA . ASN A 1 295 ? 5.904 -16.063 -21.535 1.00 93.06 295 ASN A CA 1
ATOM 2371 C C . ASN A 1 295 ? 7.006 -15.170 -22.151 1.00 93.06 295 ASN A C 1
ATOM 2373 O O . ASN A 1 295 ? 6.795 -13.980 -22.366 1.00 93.06 295 ASN A O 1
ATOM 2377 N N . SER A 1 296 ? 8.189 -15.719 -22.459 1.00 95.62 296 SER A N 1
ATOM 2378 C CA . SER A 1 296 ? 9.324 -15.000 -23.060 1.00 95.62 296 SER A CA 1
ATOM 2379 C C . SER A 1 296 ? 9.787 -13.779 -22.257 1.00 95.62 296 SER A C 1
ATOM 2381 O O . SER A 1 296 ? 10.210 -12.785 -22.849 1.00 95.62 296 SER A O 1
ATOM 2383 N N . PHE A 1 297 ? 9.690 -13.830 -20.923 1.00 88.31 297 PHE A N 1
ATOM 2384 C CA . PHE A 1 297 ? 10.096 -12.740 -20.028 1.00 88.31 297 PHE A CA 1
ATOM 2385 C C . PHE A 1 297 ? 9.447 -11.384 -20.375 1.00 88.31 297 PHE A C 1
ATOM 2387 O O . PHE A 1 297 ? 10.096 -10.342 -20.275 1.00 88.31 297 PHE A O 1
ATOM 2394 N N . ARG A 1 298 ? 8.180 -11.396 -20.814 1.00 89.25 298 ARG A N 1
ATOM 2395 C CA . ARG A 1 298 ? 7.372 -10.183 -21.022 1.00 89.25 298 ARG A CA 1
ATOM 2396 C C . ARG A 1 298 ? 6.845 -9.659 -19.685 1.00 89.25 298 ARG A C 1
ATOM 2398 O O . ARG A 1 298 ? 6.423 -10.456 -18.849 1.00 89.25 298 ARG A O 1
ATOM 2405 N N . GLY A 1 299 ? 6.830 -8.342 -19.511 1.00 87.38 299 GLY A N 1
ATOM 2406 C CA . GLY A 1 299 ? 6.164 -7.627 -18.420 1.00 87.38 299 GLY A CA 1
ATOM 2407 C C . GLY A 1 299 ? 4.730 -7.246 -18.782 1.00 87.38 299 GLY A C 1
ATOM 2408 O O . GLY A 1 299 ? 4.356 -6.084 -18.675 1.00 87.38 299 GLY A O 1
ATOM 2409 N N . ASP A 1 300 ? 3.942 -8.207 -19.269 1.00 89.38 300 ASP A N 1
ATOM 2410 C CA . ASP A 1 300 ? 2.558 -8.023 -19.740 1.00 89.38 300 ASP A CA 1
ATOM 2411 C C . ASP A 1 300 ? 1.509 -8.627 -18.792 1.00 89.38 300 ASP A C 1
ATOM 2413 O O . ASP A 1 300 ? 0.395 -8.986 -19.184 1.00 89.38 300 ASP A O 1
ATOM 2417 N N . PHE A 1 301 ? 1.880 -8.779 -17.525 1.00 89.75 301 PHE A N 1
ATOM 2418 C CA . PHE A 1 301 ? 1.047 -9.398 -16.511 1.00 89.75 301 PHE A CA 1
ATOM 2419 C C . PHE A 1 301 ? 1.195 -8.684 -15.181 1.00 89.75 301 PHE A C 1
ATOM 2421 O O . PHE A 1 301 ? 2.223 -8.088 -14.886 1.00 89.75 301 PHE A O 1
ATOM 2428 N N . ILE A 1 302 ? 0.177 -8.825 -14.348 1.00 88.12 302 ILE A N 1
ATOM 2429 C CA . ILE A 1 302 ? 0.227 -8.479 -12.937 1.00 88.12 302 ILE A CA 1
ATOM 2430 C C . ILE A 1 302 ? 0.402 -9.767 -12.131 1.00 88.12 302 ILE A C 1
ATOM 2432 O O . ILE A 1 302 ? -0.278 -10.762 -12.384 1.00 88.12 302 ILE A O 1
ATOM 2436 N N . SER A 1 303 ? 1.303 -9.769 -11.149 1.00 89.31 303 SER A N 1
ATOM 2437 C CA . SER A 1 303 ? 1.434 -10.893 -10.217 1.00 89.31 303 SER A CA 1
ATOM 2438 C C . SER A 1 303 ? 0.656 -10.644 -8.932 1.00 89.31 303 SER A C 1
ATOM 2440 O O . SER A 1 303 ? 0.673 -9.524 -8.432 1.00 89.31 303 SER A O 1
ATOM 2442 N N . ILE A 1 304 ? 0.088 -11.697 -8.354 1.00 89.75 304 ILE A N 1
AT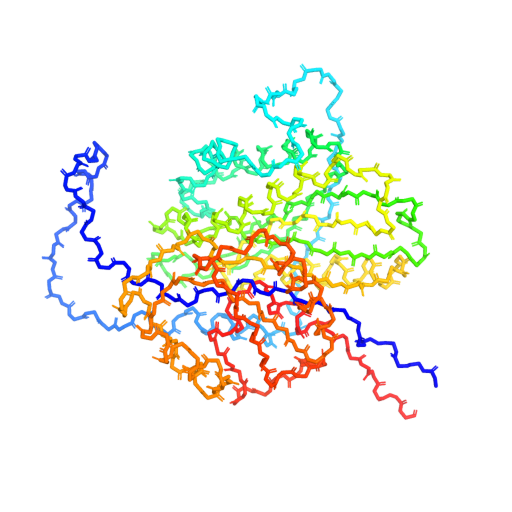OM 2443 C CA . ILE A 1 304 ? -0.439 -11.720 -6.989 1.00 89.75 304 ILE A CA 1
ATOM 2444 C C . ILE A 1 304 ? 0.337 -12.743 -6.208 1.00 89.75 304 ILE A C 1
ATOM 2446 O O . ILE A 1 304 ? 0.366 -13.899 -6.609 1.00 89.75 304 ILE A O 1
ATOM 2450 N N . TRP A 1 305 ? 0.891 -12.359 -5.070 1.00 89.81 305 TRP A N 1
ATOM 2451 C CA . TRP A 1 305 ? 1.526 -13.329 -4.189 1.00 89.81 305 TRP A CA 1
ATOM 2452 C C . TRP A 1 305 ? 0.629 -13.669 -3.020 1.00 89.81 305 TRP A C 1
ATOM 2454 O O . TRP A 1 305 ? 0.195 -12.761 -2.312 1.00 89.81 305 TRP A O 1
ATOM 2464 N N . ALA A 1 306 ? 0.410 -14.964 -2.809 1.00 87.38 306 ALA A N 1
ATOM 2465 C CA . ALA A 1 306 ? -0.355 -15.477 -1.685 1.00 87.38 306 ALA A CA 1
ATOM 2466 C C . ALA A 1 306 ? 0.236 -16.800 -1.160 1.00 87.38 306 ALA A C 1
ATOM 2468 O O . ALA A 1 306 ? 0.495 -17.731 -1.921 1.00 87.38 306 ALA A O 1
ATOM 2469 N N . ARG A 1 307 ? 0.432 -16.897 0.155 1.00 83.19 307 ARG A N 1
ATOM 2470 C CA . ARG A 1 307 ? 0.714 -18.123 0.913 1.00 83.19 307 ARG A CA 1
ATOM 2471 C C . ARG A 1 307 ? -0.557 -18.946 1.099 1.00 83.19 307 ARG A C 1
ATOM 2473 O O . ARG A 1 307 ? -1.678 -18.472 0.935 1.00 83.19 307 ARG A O 1
ATOM 2480 N N . ASN A 1 308 ? -0.405 -20.172 1.589 1.00 80.19 308 ASN A N 1
ATOM 2481 C CA . ASN A 1 308 ? -1.545 -21.039 1.905 1.00 80.19 308 ASN A CA 1
ATOM 2482 C C . ASN A 1 308 ? -2.552 -20.384 2.866 1.00 80.19 308 ASN A C 1
ATOM 2484 O O . ASN A 1 308 ? -3.755 -20.415 2.600 1.00 80.19 308 ASN A O 1
ATOM 2488 N N . ALA A 1 309 ? -2.061 -19.726 3.921 1.00 78.31 309 ALA A N 1
ATOM 2489 C CA . ALA A 1 309 ? -2.880 -19.040 4.928 1.00 78.31 309 ALA A CA 1
ATOM 2490 C C . ALA A 1 309 ? -3.732 -17.896 4.375 1.00 78.31 309 ALA A C 1
ATOM 2492 O O . ALA A 1 309 ? -4.675 -17.437 5.018 1.00 78.31 309 ALA A O 1
ATOM 2493 N N . ASP A 1 310 ? -3.364 -17.413 3.195 1.00 79.12 310 ASP A N 1
ATOM 2494 C CA . ASP A 1 310 ? -3.898 -16.202 2.620 1.00 79.12 310 ASP A CA 1
ATOM 2495 C C . ASP A 1 310 ? -4.392 -16.352 1.170 1.00 79.12 310 ASP A C 1
ATOM 2497 O O . ASP A 1 310 ? -4.938 -15.420 0.576 1.00 79.12 310 ASP A O 1
ATOM 2501 N N . SER A 1 311 ? -4.350 -17.591 0.679 1.00 82.62 311 SER A N 1
ATOM 2502 C CA . SER A 1 311 ? -4.787 -18.034 -0.642 1.00 82.62 311 SER A CA 1
ATOM 2503 C C . SER A 1 311 ? -6.226 -17.652 -0.977 1.00 82.62 311 SER A C 1
ATOM 2505 O O . SER A 1 311 ? -6.511 -17.328 -2.124 1.00 82.62 311 SER A O 1
ATOM 2507 N N . PHE A 1 312 ? -7.131 -17.614 0.005 1.00 85.50 312 PHE A N 1
ATOM 2508 C CA . PHE A 1 312 ? -8.520 -17.217 -0.232 1.00 85.50 312 PHE A CA 1
ATOM 2509 C C . PHE A 1 312 ? -8.651 -15.767 -0.728 1.00 85.50 312 PHE A C 1
ATOM 2511 O O . PHE A 1 312 ? -9.568 -15.487 -1.495 1.00 85.50 312 PHE A O 1
ATOM 2518 N N . LEU A 1 313 ? -7.749 -14.850 -0.340 1.00 86.75 313 LEU A N 1
ATOM 2519 C CA . LEU A 1 313 ? -7.730 -13.498 -0.911 1.00 86.75 313 LEU A CA 1
ATOM 2520 C C . LEU A 1 313 ? -7.161 -13.493 -2.327 1.00 86.75 313 LEU A C 1
ATOM 2522 O O . LEU A 1 313 ? -7.704 -12.802 -3.187 1.00 86.75 313 LEU A O 1
ATOM 2526 N N . GLY A 1 314 ? -6.113 -14.283 -2.575 1.00 86.62 314 GLY A N 1
ATOM 2527 C CA . GLY A 1 314 ? -5.561 -14.466 -3.916 1.00 86.62 314 GLY A CA 1
ATOM 2528 C C . GLY A 1 314 ? -6.608 -15.003 -4.894 1.00 86.62 314 GLY A C 1
ATOM 2529 O O . GLY A 1 314 ? -6.783 -14.440 -5.972 1.00 86.62 314 GLY A O 1
ATOM 2530 N N . TYR A 1 315 ? -7.368 -16.024 -4.486 1.00 89.38 315 TYR A N 1
ATOM 2531 C CA . TYR A 1 315 ? -8.473 -16.567 -5.276 1.00 89.38 315 TYR A CA 1
ATOM 2532 C C . TYR A 1 315 ? -9.625 -15.579 -5.415 1.00 89.38 315 TYR A C 1
ATOM 2534 O O . TYR A 1 315 ? -10.102 -15.390 -6.523 1.00 89.38 315 TYR A O 1
ATOM 2542 N N . ALA A 1 316 ? -10.022 -14.871 -4.352 1.00 88.50 316 ALA A N 1
ATOM 2543 C CA . ALA A 1 316 ? -11.068 -13.855 -4.462 1.00 88.50 316 ALA A CA 1
ATOM 2544 C C . ALA A 1 316 ? -10.703 -12.749 -5.470 1.00 88.50 316 ALA A C 1
ATOM 2546 O O . ALA A 1 316 ? -11.563 -12.293 -6.224 1.00 88.50 316 ALA A O 1
ATOM 2547 N N . PHE A 1 317 ? -9.433 -12.329 -5.512 1.00 89.94 317 PHE A N 1
ATOM 2548 C CA . PHE A 1 317 ? -8.969 -11.377 -6.518 1.00 89.94 317 PHE A CA 1
ATOM 2549 C C . PHE A 1 317 ? -8.934 -12.005 -7.912 1.00 89.94 317 PHE A C 1
ATOM 2551 O O . PHE A 1 317 ? -9.406 -11.382 -8.855 1.00 89.94 317 PHE A O 1
ATOM 2558 N N . GLN A 1 318 ? -8.392 -13.217 -8.059 1.00 88.88 318 GLN A N 1
ATOM 2559 C CA . GLN A 1 318 ? -8.342 -13.916 -9.346 1.00 88.88 318 GLN A CA 1
ATOM 2560 C C . GLN A 1 318 ? -9.745 -14.155 -9.918 1.00 88.88 318 GLN A C 1
ATOM 2562 O O . GLN A 1 318 ? -9.968 -13.913 -11.100 1.00 88.88 318 GLN A O 1
ATOM 2567 N N . ASP A 1 319 ? -10.705 -14.553 -9.088 1.00 90.56 319 ASP A N 1
ATOM 2568 C CA . ASP A 1 319 ? -12.104 -14.713 -9.475 1.00 90.56 319 ASP A CA 1
ATOM 2569 C C . ASP A 1 319 ? -12.684 -13.378 -9.944 1.00 90.56 319 ASP A C 1
ATOM 2571 O O . ASP A 1 319 ? -13.257 -13.310 -11.029 1.00 90.56 319 ASP A O 1
ATOM 2575 N N . ALA A 1 320 ? -12.475 -12.294 -9.188 1.00 88.56 320 ALA A N 1
ATOM 2576 C CA . ALA A 1 320 ? -12.901 -10.959 -9.602 1.00 88.56 320 ALA A CA 1
ATOM 2577 C C . ALA A 1 320 ? -12.244 -10.530 -10.927 1.00 88.56 320 ALA A C 1
ATOM 2579 O O . ALA A 1 320 ? -12.931 -10.020 -11.811 1.00 88.56 320 ALA A O 1
ATOM 2580 N N . TRP A 1 321 ? -10.947 -10.788 -11.101 1.00 87.12 321 TRP A N 1
ATOM 2581 C CA . TRP A 1 321 ? -10.208 -10.514 -12.334 1.00 87.12 321 TRP A CA 1
ATOM 2582 C C . TRP A 1 321 ? -10.799 -11.263 -13.529 1.00 87.12 321 TRP A C 1
ATOM 2584 O O . TRP A 1 321 ? -11.031 -10.668 -14.575 1.00 87.12 321 TRP A O 1
ATOM 2594 N N . ASN A 1 322 ? -11.130 -12.541 -13.351 1.00 87.31 322 ASN A N 1
ATOM 2595 C CA . ASN A 1 322 ? -11.719 -13.382 -14.390 1.00 87.31 322 ASN A CA 1
ATOM 2596 C C . ASN A 1 322 ? -13.150 -12.965 -14.778 1.00 87.31 322 ASN A C 1
ATOM 2598 O O . ASN A 1 322 ? -13.635 -13.385 -15.827 1.00 87.31 322 ASN A O 1
ATOM 2602 N N . THR A 1 323 ? -13.837 -12.164 -13.951 1.00 86.50 323 THR A N 1
ATOM 2603 C CA . THR A 1 323 ? -15.148 -11.584 -14.307 1.00 86.50 323 THR A CA 1
ATOM 2604 C C . THR A 1 323 ? -15.053 -10.305 -15.129 1.00 86.50 323 THR A C 1
ATOM 2606 O O . THR A 1 323 ? -16.059 -9.884 -15.702 1.00 86.50 323 THR A O 1
ATOM 2609 N N . LEU A 1 324 ? -13.880 -9.663 -15.177 1.00 81.75 324 LEU A N 1
ATOM 2610 C CA . LEU A 1 324 ? -13.660 -8.552 -16.095 1.00 81.75 324 LEU A CA 1
ATOM 2611 C C . LEU A 1 324 ? -13.756 -9.107 -17.520 1.00 81.75 324 LEU A C 1
ATOM 2613 O O . LEU A 1 324 ? -13.327 -10.233 -17.765 1.00 81.75 324 LEU A O 1
ATOM 2617 N N . GLU A 1 325 ? -14.369 -8.345 -18.435 1.00 66.94 325 GLU A N 1
ATOM 2618 C CA . GLU A 1 325 ? -14.514 -8.743 -19.843 1.00 66.94 325 GLU A CA 1
ATOM 2619 C C . GLU A 1 325 ? -13.207 -9.380 -20.333 1.00 66.94 325 GLU A C 1
ATOM 2621 O O . GLU A 1 325 ? -12.155 -8.778 -20.104 1.00 66.94 325 GLU A O 1
ATOM 2626 N N . PRO A 1 326 ? -13.239 -10.576 -20.949 1.00 56.50 326 PRO A N 1
ATOM 2627 C CA . PRO A 1 326 ? -12.038 -11.342 -21.243 1.00 56.50 326 PRO A CA 1
ATOM 2628 C C . PRO A 1 326 ? -11.171 -10.595 -22.256 1.00 56.50 326 PRO A C 1
ATOM 2630 O O . PRO A 1 326 ? -11.285 -10.787 -23.467 1.00 56.50 326 PRO A O 1
ATOM 2633 N N . THR A 1 327 ? -10.282 -9.733 -21.772 1.00 57.62 327 THR A N 1
ATOM 2634 C CA . THR A 1 327 ? -9.214 -9.176 -22.580 1.00 57.62 327 THR A CA 1
ATOM 2635 C C . THR A 1 327 ? -8.032 -10.123 -22.435 1.00 57.62 327 THR A C 1
ATOM 2637 O O . THR A 1 327 ? -7.455 -10.290 -21.366 1.00 57.62 327 THR A O 1
ATOM 2640 N N . GLN A 1 328 ? -7.643 -10.767 -23.538 1.00 62.03 328 GLN A N 1
ATOM 2641 C CA . GLN A 1 328 ? -6.382 -11.523 -23.605 1.00 62.03 328 GLN A CA 1
ATOM 2642 C C . GLN A 1 328 ? -5.146 -10.621 -23.396 1.00 62.03 328 GLN A C 1
ATOM 2644 O O . GLN A 1 328 ? -4.024 -11.116 -23.352 1.00 62.03 328 GLN A O 1
ATOM 2649 N N . GLU A 1 329 ? -5.364 -9.307 -23.294 1.00 75.75 329 GLU A N 1
ATOM 2650 C CA . GLU A 1 329 ? -4.359 -8.266 -23.125 1.00 75.75 329 GLU A CA 1
ATOM 2651 C C . GLU A 1 329 ? -3.760 -8.245 -21.714 1.00 75.75 329 GLU A C 1
ATOM 2653 O O . GLU A 1 329 ? -2.544 -8.166 -21.587 1.00 75.75 329 GLU A O 1
ATOM 2658 N N . TYR A 1 330 ? -4.570 -8.366 -20.654 1.00 80.44 330 TYR A N 1
ATOM 2659 C CA . TYR A 1 330 ? -4.075 -8.237 -19.279 1.00 80.44 330 TYR A CA 1
ATOM 2660 C C . TYR A 1 330 ? -4.058 -9.585 -18.564 1.00 80.44 330 TYR A C 1
ATOM 2662 O O . TYR A 1 330 ? -5.090 -10.139 -18.176 1.00 80.44 330 TYR A O 1
ATOM 2670 N N . LYS A 1 331 ? -2.851 -10.116 -18.368 1.00 87.56 331 LYS A N 1
ATOM 2671 C CA . LYS A 1 331 ? -2.633 -11.404 -17.707 1.00 87.56 331 LYS A CA 1
ATOM 2672 C C . LYS A 1 331 ? -2.516 -11.236 -16.195 1.00 87.56 331 LYS A C 1
ATOM 2674 O O . LYS A 1 331 ? -2.007 -10.232 -15.697 1.00 87.56 331 LYS A O 1
ATOM 2679 N N . LEU A 1 332 ? -2.921 -12.278 -15.477 1.00 89.25 332 LEU A N 1
ATOM 2680 C CA . LEU A 1 332 ? -2.749 -12.390 -14.037 1.00 89.25 332 LEU A CA 1
ATOM 2681 C C . LEU A 1 332 ? -1.951 -13.649 -13.697 1.00 89.25 332 LEU A C 1
ATOM 2683 O O . LEU A 1 332 ? -2.317 -14.744 -14.121 1.00 89.25 332 LEU A O 1
ATOM 2687 N N . LEU A 1 333 ? -0.900 -13.499 -12.894 1.00 91.06 333 LEU A N 1
ATOM 2688 C CA . LEU A 1 333 ? -0.097 -14.604 -12.379 1.00 91.06 333 LEU A CA 1
ATOM 2689 C C . LEU A 1 333 ? -0.278 -14.726 -10.863 1.00 91.06 333 LEU A C 1
ATOM 2691 O O . LEU A 1 333 ? 0.208 -13.888 -10.109 1.00 91.06 333 LEU A O 1
ATOM 2695 N N . LEU A 1 334 ? -0.940 -15.788 -10.402 1.00 90.81 334 LEU A N 1
ATOM 2696 C CA . LEU A 1 334 ? -0.993 -16.111 -8.975 1.00 90.81 334 LEU A CA 1
ATOM 2697 C C . LEU A 1 334 ? 0.275 -16.878 -8.574 1.00 90.81 334 LEU A C 1
ATOM 2699 O O . LEU A 1 334 ? 0.469 -18.030 -8.956 1.00 90.81 334 LEU A O 1
ATOM 2703 N N . VAL A 1 335 ? 1.131 -16.231 -7.793 1.00 91.00 335 VAL A N 1
ATOM 2704 C CA . VAL A 1 335 ? 2.396 -16.746 -7.276 1.00 91.00 335 VAL A CA 1
ATOM 2705 C C . VAL A 1 335 ? 2.195 -17.260 -5.851 1.00 91.00 335 VAL A C 1
ATOM 2707 O O . VAL A 1 335 ? 1.673 -16.556 -4.985 1.00 91.00 335 VAL A O 1
ATOM 2710 N N . ARG A 1 336 ? 2.631 -18.493 -5.590 1.00 87.69 336 ARG A N 1
ATOM 2711 C CA . ARG A 1 336 ? 2.511 -19.138 -4.276 1.00 87.69 336 ARG A CA 1
ATOM 2712 C C . ARG A 1 336 ? 3.895 -19.459 -3.720 1.00 87.69 336 ARG A C 1
ATOM 2714 O O . ARG A 1 336 ? 4.450 -20.497 -4.077 1.00 87.69 336 ARG A O 1
ATOM 2721 N N . PRO A 1 337 ? 4.485 -18.580 -2.895 1.00 85.12 337 PRO A N 1
ATOM 2722 C CA . PRO A 1 337 ? 5.780 -18.863 -2.302 1.00 85.12 337 PRO A CA 1
ATOM 2723 C C . PRO A 1 337 ? 5.657 -19.921 -1.193 1.00 85.12 337 PRO A C 1
ATOM 2725 O O . PRO A 1 337 ? 4.629 -19.975 -0.510 1.00 85.12 337 PRO A O 1
ATOM 2728 N N . PRO A 1 338 ? 6.711 -20.720 -0.951 1.00 83.31 338 PRO A N 1
ATOM 2729 C CA . PRO A 1 338 ? 6.771 -21.725 0.109 1.00 83.31 338 PRO A CA 1
ATOM 2730 C C . PRO A 1 338 ? 7.035 -21.069 1.476 1.00 83.31 338 PRO A C 1
ATOM 2732 O O . PRO A 1 338 ? 7.956 -21.439 2.199 1.00 83.31 338 PRO A O 1
ATOM 2735 N N . ILE A 1 339 ? 6.261 -20.035 1.806 1.00 79.00 339 ILE A N 1
ATOM 2736 C CA . ILE A 1 339 ? 6.374 -19.288 3.055 1.00 79.00 339 ILE A CA 1
ATOM 2737 C C . ILE A 1 339 ? 5.158 -19.622 3.911 1.00 79.00 339 ILE A C 1
ATOM 2739 O O . ILE A 1 339 ? 4.014 -19.431 3.498 1.00 79.00 339 ILE A O 1
ATOM 2743 N N . GLU A 1 340 ? 5.412 -20.105 5.121 1.00 74.31 340 GLU A N 1
ATOM 2744 C CA . GLU A 1 340 ? 4.362 -20.476 6.063 1.00 74.31 340 GLU A CA 1
ATOM 2745 C C . GLU A 1 340 ? 3.638 -19.253 6.654 1.00 74.31 340 GLU A C 1
ATOM 2747 O O . GLU A 1 340 ? 4.130 -18.117 6.658 1.00 74.31 340 GLU A O 1
ATOM 2752 N N . ALA A 1 341 ? 2.434 -19.490 7.179 1.00 67.12 341 ALA A N 1
ATOM 2753 C CA . ALA A 1 341 ? 1.584 -18.468 7.803 1.00 67.12 341 ALA A CA 1
ATOM 2754 C C . ALA A 1 341 ? 2.297 -17.723 8.946 1.00 67.12 341 ALA A C 1
ATOM 2756 O O . ALA A 1 341 ? 2.163 -16.511 9.112 1.00 67.12 341 ALA A O 1
ATOM 2757 N N . ASN A 1 342 ? 3.073 -18.486 9.711 1.00 58.94 342 ASN A N 1
ATOM 2758 C CA . ASN A 1 342 ? 3.755 -18.137 10.949 1.00 58.94 342 ASN A CA 1
ATOM 2759 C C . ASN A 1 342 ? 5.261 -17.921 10.733 1.00 58.94 342 ASN A C 1
ATOM 2761 O O . ASN A 1 342 ? 6.061 -18.237 11.614 1.00 58.94 342 ASN A O 1
ATOM 2765 N N . ALA A 1 343 ? 5.656 -17.376 9.578 1.00 59.16 343 ALA A N 1
ATOM 2766 C CA . ALA A 1 343 ? 7.039 -17.053 9.217 1.00 59.16 343 ALA A CA 1
ATOM 2767 C C . ALA A 1 343 ? 7.653 -15.904 10.062 1.00 59.16 343 ALA A C 1
ATOM 2769 O O . ALA A 1 343 ? 8.338 -15.018 9.560 1.00 59.16 343 ALA A O 1
ATOM 2770 N N . TYR A 1 344 ? 7.426 -15.919 11.376 1.00 57.00 344 TYR A N 1
ATOM 2771 C CA . TYR A 1 344 ? 8.004 -15.017 12.368 1.00 57.00 344 TYR A CA 1
ATOM 2772 C C . TYR A 1 344 ? 9.516 -15.242 12.531 1.00 57.00 344 TYR A C 1
ATOM 2774 O O . TYR A 1 344 ? 10.254 -14.325 12.889 1.00 57.00 344 TYR A O 1
ATOM 2782 N N . ASN A 1 345 ? 9.992 -16.464 12.280 1.00 59.56 345 ASN A N 1
ATOM 2783 C CA . ASN A 1 345 ? 11.395 -16.877 12.347 1.00 59.56 345 ASN A CA 1
ATOM 2784 C C . ASN A 1 345 ? 11.821 -17.468 11.000 1.00 59.56 345 ASN A C 1
ATOM 2786 O O . ASN A 1 345 ? 12.098 -18.658 10.922 1.00 59.56 345 ASN A O 1
ATOM 2790 N N . VAL A 1 346 ? 11.850 -16.663 9.936 1.00 65.88 346 VAL A N 1
ATOM 2791 C CA . VAL A 1 346 ? 12.507 -17.089 8.690 1.00 65.88 346 VAL A CA 1
ATOM 2792 C C . VAL A 1 346 ? 13.997 -17.222 8.996 1.00 65.88 346 VAL A C 1
ATOM 2794 O O . VAL A 1 346 ? 14.610 -16.210 9.346 1.00 65.88 346 VAL A O 1
ATOM 2797 N N . PRO A 1 347 ? 14.598 -18.421 8.934 1.00 66.81 347 PRO A N 1
ATOM 2798 C CA . PRO A 1 347 ? 16.036 -18.551 9.118 1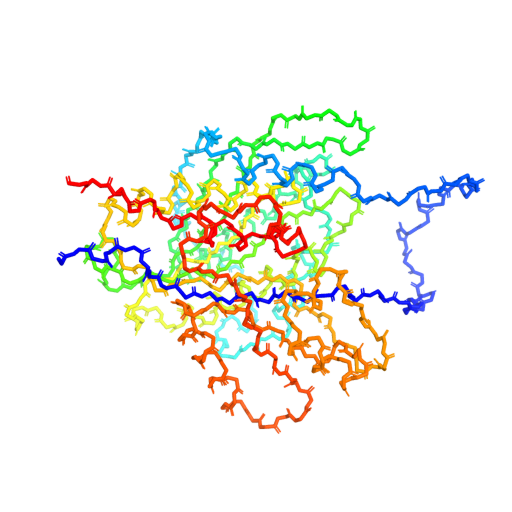.00 66.81 347 PRO A CA 1
ATOM 2799 C C . PRO A 1 347 ? 16.766 -17.731 8.050 1.00 66.81 347 PRO A C 1
ATOM 2801 O O . PRO A 1 347 ? 16.254 -17.567 6.942 1.00 66.81 347 PRO A O 1
ATOM 2804 N N . ARG A 1 348 ? 17.946 -17.186 8.362 1.00 70.88 348 ARG A N 1
ATOM 2805 C CA . ARG A 1 348 ? 18.662 -16.280 7.443 1.00 70.88 348 ARG A CA 1
ATOM 2806 C C . ARG A 1 348 ? 18.939 -16.954 6.090 1.00 70.88 348 ARG A C 1
ATOM 2808 O O . ARG A 1 348 ? 18.896 -16.296 5.060 1.00 70.88 348 ARG A O 1
ATOM 2815 N N . GLU A 1 349 ? 19.160 -18.262 6.094 1.00 66.88 349 GLU A N 1
ATOM 2816 C CA . GLU A 1 349 ? 19.340 -19.124 4.924 1.00 66.88 349 GLU A CA 1
ATOM 2817 C C . GLU A 1 349 ? 18.096 -19.255 4.024 1.00 66.88 349 GLU A C 1
ATOM 2819 O O . GLU A 1 349 ? 18.229 -19.573 2.846 1.00 66.88 349 GLU A O 1
ATOM 2824 N N . HIS A 1 350 ? 16.903 -18.974 4.552 1.00 69.19 350 HIS A N 1
ATOM 2825 C CA . HIS A 1 350 ? 15.634 -18.949 3.818 1.00 69.19 350 HIS A CA 1
ATOM 2826 C C . HIS A 1 350 ? 15.118 -17.519 3.603 1.00 69.19 350 HIS A C 1
ATOM 2828 O O . HIS A 1 350 ? 13.978 -17.317 3.180 1.00 69.19 350 HIS A O 1
ATOM 2834 N N . PHE A 1 351 ? 15.945 -16.512 3.899 1.00 74.00 351 PHE A N 1
ATOM 2835 C CA . PHE A 1 351 ? 15.603 -15.122 3.657 1.00 74.00 351 PHE A CA 1
ATOM 2836 C C . PHE A 1 351 ? 15.808 -14.785 2.179 1.00 74.00 351 PHE A C 1
ATOM 2838 O O . PHE A 1 351 ? 16.913 -14.483 1.729 1.00 74.00 351 PHE A O 1
ATOM 2845 N N . PHE A 1 352 ? 14.717 -14.826 1.421 1.00 78.44 352 PHE A N 1
ATOM 2846 C CA . PHE A 1 352 ? 14.677 -14.374 0.034 1.00 78.44 352 PHE A CA 1
ATOM 2847 C C . PHE A 1 352 ? 14.707 -12.844 0.011 1.00 78.44 352 PHE A C 1
ATOM 2849 O O . PHE A 1 352 ? 13.675 -12.187 0.167 1.00 78.44 352 PHE A O 1
ATOM 2856 N N . SER A 1 353 ? 15.909 -12.268 -0.087 1.00 71.62 353 SER A N 1
ATOM 2857 C CA . SER A 1 353 ? 16.120 -10.838 0.150 1.00 71.62 353 SER A CA 1
ATOM 2858 C C . SER A 1 353 ? 15.306 -9.947 -0.769 1.00 71.62 353 SER A C 1
ATOM 2860 O O . SER A 1 353 ? 14.886 -8.875 -0.350 1.00 71.62 353 SER A O 1
ATOM 2862 N N . MET A 1 354 ? 15.052 -10.400 -1.995 1.00 76.12 354 MET A N 1
ATOM 2863 C CA . MET A 1 354 ? 14.265 -9.648 -2.965 1.00 76.12 354 MET A CA 1
ATOM 2864 C C . MET A 1 354 ? 12.776 -9.678 -2.648 1.00 76.12 354 MET A C 1
ATOM 2866 O O . MET A 1 354 ? 12.081 -8.698 -2.891 1.00 76.12 354 MET A O 1
ATOM 2870 N N . PHE A 1 355 ? 12.301 -10.783 -2.076 1.00 80.81 355 PHE A N 1
ATOM 2871 C CA . PHE A 1 355 ? 10.925 -10.910 -1.628 1.00 80.81 355 PHE A CA 1
ATOM 2872 C C . PHE A 1 355 ? 10.681 -10.015 -0.411 1.00 80.81 355 PHE A C 1
ATOM 2874 O O . PHE A 1 355 ? 9.841 -9.131 -0.447 1.00 80.81 355 PHE A O 1
ATOM 2881 N N . TYR A 1 356 ? 11.489 -10.141 0.641 1.00 80.31 356 TYR A N 1
ATOM 2882 C CA . TYR A 1 356 ? 11.289 -9.388 1.884 1.00 80.31 356 TYR A CA 1
ATOM 2883 C C . TYR A 1 356 ? 11.668 -7.899 1.809 1.00 80.31 356 TYR A C 1
ATOM 2885 O O . TYR A 1 356 ? 11.703 -7.239 2.848 1.00 80.31 356 TYR A O 1
ATOM 2893 N N . ARG A 1 357 ? 11.970 -7.366 0.617 1.00 80.44 357 ARG A N 1
ATOM 2894 C CA . ARG A 1 357 ? 12.435 -5.987 0.431 1.00 80.44 357 ARG A CA 1
ATOM 2895 C C . ARG A 1 357 ? 11.340 -4.931 0.549 1.00 80.44 357 ARG A C 1
ATOM 2897 O O . ARG A 1 357 ? 11.699 -3.795 0.799 1.00 80.44 357 ARG A O 1
ATOM 2904 N N . SER A 1 358 ? 10.066 -5.307 0.427 1.00 86.25 358 SER A N 1
ATOM 2905 C CA . SER A 1 358 ? 8.931 -4.374 0.352 1.00 86.25 358 SER A CA 1
ATOM 2906 C C . SER A 1 358 ? 7.976 -4.492 1.554 1.00 86.25 358 SER A C 1
ATOM 2908 O O . SER A 1 358 ? 8.033 -5.441 2.344 1.00 86.25 358 SER A O 1
ATOM 2910 N N . ASP A 1 359 ? 7.080 -3.513 1.717 1.00 88.75 359 ASP A N 1
ATOM 2911 C CA . ASP A 1 359 ? 6.236 -3.287 2.905 1.00 88.75 359 ASP A CA 1
ATOM 2912 C C . ASP A 1 359 ? 5.401 -4.490 3.356 1.00 88.75 359 ASP A C 1
ATOM 2914 O O . ASP A 1 359 ? 5.018 -4.615 4.526 1.00 88.75 359 ASP A O 1
ATOM 2918 N N . HIS A 1 360 ? 5.104 -5.394 2.432 1.00 87.44 360 HIS A N 1
ATOM 2919 C CA . HIS A 1 360 ? 4.365 -6.609 2.720 1.00 87.44 360 HIS A CA 1
ATOM 2920 C C . HIS A 1 360 ? 5.039 -7.530 3.732 1.00 87.44 360 HIS A C 1
ATOM 2922 O O . HIS A 1 360 ? 4.355 -8.202 4.511 1.00 87.44 360 HIS A O 1
ATOM 2928 N N . ALA A 1 361 ? 6.372 -7.528 3.754 1.00 84.88 361 ALA A N 1
ATOM 2929 C CA . ALA A 1 361 ? 7.183 -8.327 4.656 1.00 84.88 361 ALA A CA 1
ATOM 2930 C C . ALA A 1 361 ? 6.779 -8.111 6.124 1.00 84.88 361 ALA A C 1
ATOM 2932 O O . ALA A 1 361 ? 6.754 -9.055 6.921 1.00 84.88 361 ALA A O 1
ATOM 2933 N N . SER A 1 362 ? 6.377 -6.889 6.479 1.00 84.81 362 SER A N 1
ATOM 2934 C CA . SER A 1 362 ? 5.897 -6.519 7.813 1.00 84.81 362 SER A CA 1
ATOM 2935 C C . SER A 1 362 ? 4.634 -7.283 8.221 1.00 84.81 362 SER A C 1
ATOM 2937 O O . SER A 1 362 ? 4.501 -7.672 9.380 1.00 84.81 362 SER A O 1
ATOM 2939 N N . PHE A 1 363 ? 3.720 -7.547 7.284 1.00 84.94 363 PHE A N 1
ATOM 2940 C CA . PHE A 1 363 ? 2.490 -8.306 7.535 1.00 84.94 363 PHE A CA 1
ATOM 2941 C C . PHE A 1 363 ? 2.757 -9.808 7.633 1.00 84.94 363 PHE A C 1
ATOM 2943 O O . PHE A 1 363 ? 2.141 -10.498 8.440 1.00 84.94 363 PHE A O 1
ATOM 2950 N N . TRP A 1 364 ? 3.706 -10.311 6.844 1.00 80.44 364 TRP A N 1
ATOM 2951 C CA . TRP A 1 364 ? 4.038 -11.735 6.787 1.00 80.44 364 TRP A CA 1
ATOM 2952 C C . TRP A 1 364 ? 4.852 -12.187 8.002 1.00 80.44 364 TRP A C 1
ATOM 2954 O O . TRP A 1 364 ? 4.689 -13.309 8.477 1.00 80.44 364 TRP A O 1
ATOM 2964 N N . SER A 1 365 ? 5.696 -11.296 8.524 1.00 72.88 365 SER A N 1
ATOM 2965 C CA . SER A 1 365 ? 6.597 -11.564 9.650 1.00 72.88 365 SER A CA 1
ATOM 2966 C C . SER A 1 365 ? 6.011 -11.255 11.024 1.00 72.88 365 SER A C 1
ATOM 2968 O O . SER A 1 365 ? 6.582 -11.675 12.025 1.00 72.88 365 SER A O 1
ATOM 2970 N N . SER A 1 366 ? 4.893 -10.527 11.103 1.00 67.38 366 SER A N 1
ATOM 2971 C CA . SER A 1 366 ? 4.304 -10.101 12.384 1.00 67.38 366 SER A CA 1
ATOM 2972 C C . SER A 1 366 ? 3.152 -10.984 12.867 1.00 67.38 366 SER A C 1
ATOM 2974 O O . SER A 1 366 ? 2.479 -10.619 13.832 1.00 67.38 366 SER A O 1
ATOM 2976 N N . ALA A 1 367 ? 2.920 -12.139 12.232 1.00 56.06 367 ALA A N 1
ATOM 2977 C CA . ALA A 1 367 ? 2.086 -13.184 12.816 1.00 56.06 367 ALA A CA 1
ATOM 2978 C C . ALA A 1 367 ? 2.700 -13.570 14.171 1.00 56.06 367 ALA A C 1
ATOM 2980 O O . ALA A 1 367 ? 3.848 -14.010 14.245 1.00 56.06 367 ALA A O 1
ATOM 2981 N N . LEU A 1 368 ? 1.973 -13.273 15.247 1.00 50.06 368 LEU A N 1
ATOM 2982 C CA . LEU A 1 368 ? 2.464 -13.368 16.616 1.00 50.06 368 LEU A CA 1
ATOM 2983 C C . LEU A 1 368 ? 2.923 -14.788 16.968 1.00 50.06 368 LEU A C 1
ATOM 2985 O O . LEU A 1 368 ? 2.436 -15.790 16.448 1.00 50.06 368 LEU A O 1
ATOM 2989 N N . HIS A 1 369 ? 3.839 -14.831 17.931 1.00 40.47 369 HIS A N 1
ATOM 2990 C CA . HIS A 1 369 ? 4.208 -16.011 18.692 1.00 40.47 369 HIS A CA 1
ATOM 2991 C C . HIS A 1 369 ? 2.929 -16.643 19.272 1.00 40.47 369 HIS A C 1
ATOM 2993 O O . HIS A 1 369 ? 2.341 -16.104 20.209 1.00 40.47 369 HIS A O 1
ATOM 2999 N N . ASN A 1 370 ? 2.507 -17.798 18.754 1.00 35.06 370 ASN A N 1
ATOM 3000 C CA . ASN A 1 370 ? 1.866 -18.759 19.639 1.00 35.06 370 ASN A CA 1
ATOM 3001 C C . ASN A 1 370 ? 2.972 -19.145 20.616 1.00 35.06 370 ASN A C 1
ATOM 3003 O O . ASN A 1 370 ? 3.898 -19.861 20.241 1.00 35.06 370 ASN A O 1
ATOM 3007 N N . ASN A 1 371 ? 2.942 -18.583 21.824 1.00 35.22 371 ASN A N 1
ATOM 3008 C CA . ASN A 1 371 ? 3.708 -19.160 22.910 1.00 35.22 371 ASN A CA 1
ATOM 3009 C C . ASN A 1 371 ? 3.276 -20.626 22.986 1.00 35.22 371 ASN A C 1
ATOM 3011 O O . ASN A 1 371 ? 2.133 -20.923 23.334 1.00 35.22 371 ASN A O 1
ATOM 3015 N N . GLU A 1 372 ? 4.193 -21.526 22.653 1.00 31.97 372 GLU A N 1
ATOM 3016 C CA . GLU A 1 372 ? 4.259 -22.832 23.285 1.00 31.97 372 GLU A CA 1
ATOM 3017 C C . GLU A 1 372 ? 4.432 -22.568 24.787 1.00 31.97 372 GLU A C 1
ATOM 3019 O O . GLU A 1 372 ? 5.534 -22.456 25.311 1.00 31.97 372 GLU A O 1
ATOM 3024 N N . THR A 1 373 ? 3.322 -22.331 25.476 1.00 29.67 373 THR A N 1
ATOM 3025 C CA . THR A 1 373 ? 3.227 -22.641 26.896 1.00 29.67 373 THR A CA 1
ATOM 3026 C C . THR A 1 373 ? 2.604 -24.020 26.973 1.00 29.67 373 THR A C 1
ATOM 3028 O O . THR A 1 373 ? 1.409 -24.167 26.703 1.00 29.67 373 THR A O 1
ATOM 3031 N N . GLU A 1 374 ? 3.478 -24.987 27.254 1.00 31.70 374 GLU A N 1
ATOM 3032 C CA . GLU A 1 374 ? 3.179 -26.303 27.830 1.00 31.70 374 GLU A CA 1
ATOM 3033 C C . GLU A 1 374 ? 2.144 -26.241 28.962 1.00 31.70 374 GLU A C 1
ATOM 3035 O O . GLU A 1 374 ? 2.144 -25.244 29.729 1.00 31.70 374 GLU A O 1
#

Organism: NCBI:txid299467

Radius of gyration: 20.68 Å; chains: 1; bounding box: 59×50×55 Å

InterPro domains:
  IPR007484 Peptidase M28 [PF04389] (160-277)
  IPR045175 Peptidase M28 family [PTHR12147] (118-365)

pLDDT: mean 77.46, std 22.77, range [24.69, 98.81]

Foldseek 3Di:
DPPPFLAAAEWEQDDFDQPPPDDPPPPDPVPCVVPPDDDDDDDDDDPPPQLLVLLVCVLPPPPDFFPKDKDWDDQDPDPPQPPPPCLPPLDQDPVLLVVLCVQQQVAALACVQDVPSVVVSLVVLQSLLSSLVFGWMKMWTWAWAAPPVPRDTDTDIWIKIKTKQAEPCRLAAAAEEEEEEEARHDPNPDSCCQFAVPSLSVLSSVSSNCSVCRHVDSHMYIRIHFYCLSRNLRRLLCCLVPPCCVPPCPVSNYRYHYYYYYHRHPDFFLDALSGDDDPCCCVFFVVVVVVCVVSNVGRQETETEDEPSHVVNVVVVVVVVVPPDDDPRYHYHYTYTPQDSAVLPQDPVNCPSSVSSGSCVSVSNVSDDPPPPD

Sequence (374 aa):
MNDFLSFGGFLCLLLLFSNSKTKVDDGVCPSCDILKLKKTTEDTEPIESVDNEVLMDNFFSKTKKYSSKVFKIRPKQGKSWNVYPGMKNNKADIHIMNHTFTHLFSKQRNYFFDLKHKEKIRSAILQLFQTFGFKVEVQKFTAHSRIQRRGRLTEIEGRNLIGILQSDTYGKVGDRIIVVGAHYDTVYVNPGIEDNGSGSVLVLETARLLSQYAGRLNASIYFILFDQEESGLEGSLAFVREYFVPKIIEKQKAEYVGAFITDMCLTYDPEPNSQQIPRDFPTMVPEAADWISNNSFRGDFISIWARNADSFLGYAFQDAWNTLEPTQEYKLLLVRPPIEANAYNVPREHFFSMFYRSDHASFWSSALHNNETE